Protein AF-A0A8X6LI92-F1 (afdb_monomer)

pLDDT: mean 94.65, std 4.71, range [52.44, 98.69]

Solvent-accessible surface area (backbone atoms only — not comparable to full-atom values): 9893 Å² total; per-residue (Å²): 115,67,85,39,85,95,64,30,89,57,48,86,63,59,73,77,56,89,75,52,82,90,73,25,56,74,39,47,51,59,33,58,96,80,50,42,75,47,59,34,33,29,33,24,89,48,82,92,49,57,39,24,40,31,37,14,40,14,74,20,37,90,42,29,85,77,41,27,29,62,18,35,42,51,7,46,51,40,4,50,51,34,29,43,63,36,45,35,44,67,94,47,37,35,33,30,44,38,42,36,34,29,44,78,85,43,66,67,51,38,49,41,50,51,37,24,52,49,28,50,51,56,49,28,61,74,66,69,28,50,75,80,50,69,48,78,44,71,57,42,47,51,75,52,61,50,99,85,68,48,81,42,74,50,68,47,67,41,31,34,40,23,39,28,40,29,53,22,78,46,54,88,59,51,46,71,89,50,79,86,52,90,96,102

Organism: Trichonephila clavata (NCBI:txid2740835)

Secondary structure (DSSP, 8-state):
-TTSTTTS--HHHHTTS-S-GGG-EEE-SEETTTTEEPSEEEE-SSTT-S-EEEEEEEEE-TTTTT-HHHHHHHHHHHHHHHHHHTT--GGGEEEEEEEE-S-SSSHHHHHHHHHHHHHHHHHHHHHT--EEEEEEE---EEEEE-TTS-EEEEEPP-EEEEEEEEEES-GGG---SS--STT-

InterPro domains:
  IPR010074 Phosphoribosylformylglycinamidine subunit PurL [PTHR43555] (1-183)
  IPR036921 PurM-like, N-terminal domain superfamily [G3DSA:3.30.1330.10] (1-171)
  IPR036921 PurM-like, N-terminal domain superfamily [SSF55326] (1-175)

Foldseek 3Di:
DCVDPVRHAPLVVQVVDDFQPPNFWLAGLQDDPVRGGAQKTWGHPPPPAQKIKIKGKFKFFPCLVPALLVSLLRRVVRQVVSRVQQVHDLVFKAKEKEWEFAACPDVVRVVSVVSSVVSVVVVCVVSVHYHPYYDYDYNQWDWDADPVRHIDIDGRTTMMMMMMMGMRRGSVSGHTPDDPDPPD

Sequence (184 aa):
MLSRPNIRSKEFIVVQYDHEVQGSSILKPLQGKGRVCSEAIVSRPILSSNKGVVKSQGFGSSYGEIDTYHMAACAIDTAIRNYVAAGGNINHLALLDNFCWCDAYNPERLWQLKRAAEACYDFATAFKTPFISGKDSMFNNFKGYDENGEKVMIPAPPSLLISAIGVIENIENAVSLDVKMPGT

Nearest PDB structures (foldseek):
  4lgy-assembly1_A  TM=9.175E-01  e=1.387E-11  Salmonella enterica subsp. enterica serovar Typhimurium str. LT2
  6lyl-assembly1_A  TM=9.170E-01  e=4.378E-11  Salmonella enterica subsp. enterica serovar Typhimurium str. LT2
  6lyk-assembly1_A  TM=9.150E-01  e=5.652E-11  Salmonella enterica subsp. enterica serovar Typhimurium str. LT2
  6jt8-assembly1_A  TM=9.131E-01  e=7.297E-11  Salmonella enterica subsp. enterica serovar Typhimurium
  6lym-assembly1_A  TM=8.993E-01  e=4.107E-11  Salmonella enterica subsp. enterica serovar Typhimurium str. LT2

Structure (mmCIF, N/CA/C/O backbone):
data_AF-A0A8X6LI92-F1
#
_entry.id   AF-A0A8X6LI92-F1
#
loop_
_atom_site.group_PDB
_atom_site.id
_atom_site.type_symbol
_atom_site.label_atom_id
_atom_site.label_alt_id
_atom_site.label_comp_id
_atom_site.label_asym_id
_atom_site.label_entity_id
_atom_site.label_seq_id
_atom_site.pdbx_PDB_ins_code
_atom_site.Cartn_x
_atom_site.Cartn_y
_atom_site.Cartn_z
_atom_site.occupancy
_atom_site.B_iso_or_equiv
_atom_site.auth_seq_id
_atom_site.auth_comp_id
_atom_site.auth_asym_id
_atom_site.auth_atom_id
_atom_site.pdbx_PDB_model_num
ATOM 1 N N . MET A 1 1 ? 14.007 -16.846 2.978 1.00 89.25 1 MET A N 1
ATOM 2 C CA . MET A 1 1 ? 12.976 -15.815 2.703 1.00 89.25 1 MET A CA 1
ATOM 3 C C . MET A 1 1 ? 13.044 -14.659 3.704 1.00 89.25 1 MET A C 1
ATOM 5 O O . MET A 1 1 ? 13.208 -13.535 3.256 1.00 89.25 1 MET A O 1
ATOM 9 N N . LEU A 1 2 ? 13.001 -14.914 5.020 1.00 93.88 2 LEU A N 1
ATOM 10 C CA . LEU A 1 2 ? 12.972 -13.875 6.071 1.00 93.88 2 LEU A CA 1
ATOM 11 C C . LEU A 1 2 ? 14.205 -12.954 6.151 1.00 93.88 2 LEU A C 1
ATOM 13 O O . LEU A 1 2 ? 14.112 -11.871 6.710 1.00 93.88 2 LEU A O 1
ATOM 17 N N . SER A 1 3 ? 15.348 -13.343 5.581 1.00 94.81 3 SER A N 1
ATOM 18 C CA . SER A 1 3 ? 16.544 -12.491 5.508 1.00 94.81 3 SER A CA 1
ATOM 19 C C . SER A 1 3 ? 16.476 -11.415 4.416 1.00 94.81 3 SER A C 1
ATOM 21 O O . SER A 1 3 ? 17.303 -10.504 4.407 1.00 94.81 3 SER A O 1
ATOM 23 N N . ARG A 1 4 ? 15.518 -11.502 3.478 1.00 95.12 4 ARG A N 1
ATOM 24 C CA . ARG A 1 4 ? 15.413 -10.559 2.356 1.00 95.12 4 ARG A CA 1
ATOM 25 C C . ARG A 1 4 ? 15.053 -9.158 2.870 1.00 95.12 4 ARG A C 1
ATOM 27 O O . ARG A 1 4 ? 14.095 -9.052 3.636 1.00 95.12 4 ARG A O 1
ATOM 34 N N . PRO A 1 5 ? 15.722 -8.083 2.410 1.00 92.62 5 PRO A N 1
ATOM 35 C CA . PRO A 1 5 ? 15.431 -6.714 2.848 1.00 92.62 5 PRO A CA 1
ATOM 36 C C . PRO A 1 5 ? 13.964 -6.292 2.698 1.00 92.62 5 PRO A C 1
ATOM 38 O O . PRO A 1 5 ? 13.448 -5.584 3.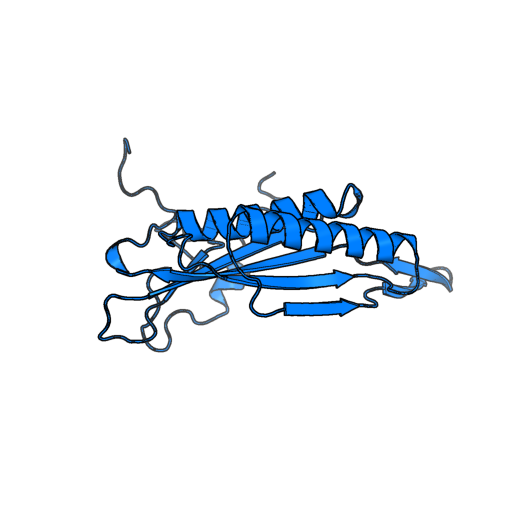554 1.00 92.62 5 PRO A O 1
ATOM 41 N N . ASN A 1 6 ? 13.277 -6.793 1.667 1.00 90.06 6 ASN A N 1
ATOM 42 C CA . ASN A 1 6 ? 11.869 -6.480 1.396 1.00 90.06 6 ASN A CA 1
ATOM 43 C C . ASN A 1 6 ? 10.873 -7.209 2.321 1.00 90.06 6 ASN A C 1
ATOM 45 O O . ASN A 1 6 ? 9.686 -6.907 2.274 1.00 90.06 6 ASN A O 1
ATOM 49 N N . ILE A 1 7 ? 11.329 -8.183 3.121 1.00 91.25 7 ILE A N 1
ATOM 50 C CA . ILE A 1 7 ? 10.478 -9.052 3.960 1.00 91.25 7 ILE A CA 1
ATOM 51 C C . ILE A 1 7 ? 10.870 -8.975 5.438 1.00 91.25 7 ILE A C 1
ATOM 53 O O . ILE A 1 7 ? 10.008 -9.074 6.306 1.00 91.25 7 ILE A O 1
ATOM 57 N N . ARG A 1 8 ? 12.167 -8.837 5.738 1.00 93.56 8 ARG A N 1
ATOM 58 C CA . ARG A 1 8 ? 12.674 -8.779 7.114 1.00 93.56 8 ARG A CA 1
ATOM 59 C C . ARG A 1 8 ? 12.020 -7.643 7.908 1.00 93.56 8 ARG A C 1
ATOM 61 O O . ARG A 1 8 ? 11.514 -6.685 7.326 1.00 93.56 8 ARG A O 1
ATOM 68 N N . SER A 1 9 ? 12.113 -7.713 9.237 1.00 92.62 9 SER A N 1
ATOM 69 C CA . SER A 1 9 ? 11.634 -6.632 10.105 1.00 92.62 9 SER A CA 1
ATOM 70 C C . SER A 1 9 ? 12.225 -5.279 9.691 1.00 92.62 9 SER A C 1
ATOM 72 O O . SER A 1 9 ? 13.437 -5.141 9.494 1.00 92.62 9 SER A O 1
ATOM 74 N N . LYS A 1 10 ? 11.347 -4.280 9.579 1.00 92.56 10 LYS A N 1
ATOM 75 C CA . LYS A 1 10 ? 11.687 -2.877 9.309 1.00 92.56 10 LYS A CA 1
ATOM 76 C C . LYS A 1 10 ? 11.679 -2.042 10.597 1.00 92.56 10 LYS A C 1
ATOM 78 O O . LYS A 1 10 ? 11.718 -0.819 10.528 1.00 92.56 10 LYS A O 1
ATOM 83 N N . GLU A 1 11 ? 11.653 -2.687 11.767 1.00 94.06 11 GLU A N 1
ATOM 84 C CA . GLU A 1 11 ? 11.557 -2.032 13.079 1.00 94.06 11 GLU A CA 1
ATOM 85 C C . GLU A 1 11 ? 12.612 -0.938 13.258 1.00 94.06 11 GLU A C 1
ATOM 87 O O . GLU A 1 11 ? 12.287 0.148 13.728 1.00 94.06 11 GLU A O 1
ATOM 92 N N . PHE A 1 12 ? 13.845 -1.189 12.808 1.00 93.00 12 PHE A N 1
ATOM 93 C CA . PHE A 1 12 ? 14.955 -0.237 12.908 1.00 93.00 12 PHE A CA 1
ATOM 94 C C . PHE A 1 12 ? 14.691 1.110 12.211 1.00 93.00 12 PHE A C 1
ATOM 96 O O . PHE A 1 12 ? 15.345 2.093 12.544 1.00 93.00 12 PHE A O 1
ATOM 103 N N . ILE A 1 13 ? 13.772 1.159 11.240 1.00 94.06 13 ILE A N 1
ATOM 104 C CA . ILE A 1 13 ? 13.307 2.399 10.602 1.00 94.06 13 ILE A CA 1
ATOM 105 C C . ILE A 1 13 ? 12.222 3.026 11.474 1.00 94.06 13 ILE A C 1
ATOM 107 O O . ILE A 1 13 ? 12.270 4.210 11.787 1.00 94.06 13 ILE A O 1
ATOM 111 N N . VAL A 1 14 ? 11.249 2.217 11.890 1.00 94.00 14 VAL A N 1
ATOM 112 C CA . VAL A 1 14 ? 10.054 2.685 12.596 1.00 94.00 14 VAL A CA 1
ATOM 113 C C . VAL A 1 14 ? 10.398 3.334 13.937 1.00 94.00 14 VAL A C 1
ATOM 115 O O . VAL A 1 14 ? 9.827 4.364 14.276 1.00 94.00 14 VAL A O 1
ATOM 118 N N . VAL A 1 15 ? 11.360 2.788 14.683 1.00 94.69 15 VAL A N 1
ATOM 119 C CA . VAL A 1 15 ? 11.745 3.302 16.012 1.00 94.69 15 VAL A CA 1
ATOM 120 C C . VAL A 1 15 ? 12.492 4.637 15.984 1.00 94.69 15 VAL A C 1
ATOM 122 O O . VAL A 1 15 ? 12.741 5.202 17.042 1.00 94.69 15 VAL A O 1
ATOM 125 N N . GLN A 1 16 ? 12.865 5.139 14.804 1.00 96.06 16 GLN A N 1
ATOM 126 C CA . GLN A 1 16 ? 13.549 6.431 14.682 1.00 96.06 16 GLN A CA 1
ATOM 127 C C . GLN A 1 16 ? 12.591 7.624 14.753 1.00 96.06 16 GLN A C 1
ATOM 129 O O . GLN A 1 16 ? 13.046 8.761 14.857 1.00 96.06 16 GLN A O 1
ATOM 134 N N . TYR A 1 17 ? 11.281 7.377 14.692 1.00 93.38 17 TYR A N 1
ATOM 135 C CA . TYR A 1 17 ? 10.253 8.411 14.649 1.00 93.38 17 TYR A CA 1
ATOM 136 C C . TYR A 1 17 ? 9.304 8.301 15.842 1.00 93.38 17 TYR A C 1
ATOM 138 O O . TYR A 1 17 ? 9.078 7.214 16.377 1.00 93.38 17 TYR A O 1
ATOM 146 N N . ASP A 1 18 ? 8.740 9.439 16.239 1.00 93.38 18 ASP A N 1
ATOM 147 C CA . ASP A 1 18 ? 7.684 9.502 17.244 1.00 93.38 18 ASP A CA 1
ATOM 148 C C . ASP A 1 18 ? 6.346 9.014 16.662 1.00 93.38 18 ASP A C 1
ATOM 150 O O . ASP A 1 18 ? 6.008 9.317 15.516 1.00 93.38 18 ASP A O 1
ATOM 154 N N . HIS A 1 19 ? 5.582 8.271 17.468 1.00 92.62 19 HIS A N 1
ATOM 155 C CA . HIS A 1 19 ? 4.260 7.743 17.102 1.00 92.62 19 HIS A CA 1
ATOM 156 C C . HIS A 1 19 ? 3.175 8.095 18.127 1.00 92.62 19 HIS A C 1
ATOM 158 O O . HIS A 1 19 ? 2.099 7.500 18.098 1.00 92.62 19 HIS A O 1
ATOM 164 N N . GLU A 1 20 ? 3.448 8.997 19.067 1.00 92.88 20 GLU A N 1
ATOM 165 C CA . GLU A 1 20 ? 2.624 9.234 20.265 1.00 92.88 20 GLU A CA 1
ATOM 166 C C . GLU A 1 20 ? 2.239 10.699 20.450 1.00 92.88 20 GLU A C 1
ATOM 168 O O . GLU A 1 20 ? 1.313 11.002 21.207 1.00 92.88 20 GLU A O 1
ATOM 173 N N . VAL A 1 21 ? 2.928 11.621 19.777 1.00 93.56 21 VAL A N 1
ATOM 174 C CA . VAL A 1 21 ? 2.661 13.050 19.870 1.00 93.56 21 VAL A CA 1
ATOM 175 C C . VAL A 1 21 ? 1.182 13.326 19.582 1.00 93.56 21 VAL A C 1
ATOM 177 O O . VAL A 1 21 ? 0.570 12.751 18.681 1.00 93.56 21 VAL A O 1
ATOM 180 N N . GLN A 1 22 ? 0.591 14.204 20.397 1.00 92.25 22 GLN A N 1
ATOM 181 C CA . GLN A 1 22 ? -0.848 14.512 20.443 1.00 92.25 22 GLN A CA 1
ATOM 182 C C . GLN A 1 22 ? -1.758 13.411 21.024 1.00 92.25 22 GLN A C 1
ATOM 184 O O . GLN A 1 22 ? -2.962 13.631 21.132 1.00 92.25 22 GLN A O 1
ATOM 189 N N . GLY A 1 23 ? -1.227 12.250 21.429 1.00 94.06 23 GLY A N 1
ATOM 190 C CA . GLY A 1 23 ? -1.993 11.195 22.108 1.00 94.06 23 GLY A CA 1
ATOM 191 C C . GLY A 1 23 ? -3.123 10.596 21.262 1.00 94.06 23 GLY A C 1
ATOM 192 O O . GLY A 1 23 ? -4.122 10.116 21.801 1.00 94.06 23 GLY A O 1
ATOM 193 N N . SER A 1 24 ? -2.997 10.669 19.934 1.00 96.25 24 SER A N 1
ATOM 194 C CA . SER A 1 24 ? -4.055 10.293 18.990 1.00 96.25 24 SER A CA 1
ATOM 195 C C . SER A 1 24 ? -3.914 8.873 18.436 1.00 96.25 24 SER A C 1
ATOM 197 O O . SER A 1 24 ? -4.834 8.380 17.793 1.00 96.25 24 SER A O 1
ATOM 199 N N . SER A 1 25 ? -2.795 8.188 18.658 1.00 96.00 25 SER A N 1
ATOM 200 C CA . SER A 1 25 ? -2.536 6.872 18.064 1.00 96.00 25 SER A CA 1
ATOM 201 C C . SER A 1 25 ? -3.318 5.752 18.752 1.00 96.00 25 SER A C 1
ATOM 203 O O . SER A 1 25 ? -3.141 5.508 19.943 1.00 96.00 25 SER A O 1
ATOM 205 N N . ILE A 1 26 ? -4.133 5.029 17.980 1.00 96.81 26 ILE A N 1
ATOM 206 C CA . ILE A 1 26 ? -4.876 3.837 18.420 1.00 96.81 26 ILE A CA 1
ATOM 207 C C . ILE A 1 26 ? -4.114 2.576 18.007 1.00 96.81 26 ILE A C 1
ATOM 209 O O . ILE A 1 26 ? -3.692 1.798 18.858 1.00 96.81 26 ILE A O 1
ATOM 213 N N . LEU A 1 27 ? -3.853 2.419 16.704 1.00 96.69 27 LEU A N 1
ATOM 214 C CA . LEU A 1 27 ? -2.952 1.399 16.166 1.00 96.69 27 LEU A CA 1
ATOM 215 C C . LEU A 1 27 ? -1.721 2.072 15.571 1.00 96.69 27 LEU A C 1
ATOM 217 O O . LEU A 1 27 ? -1.831 2.889 14.657 1.00 96.69 27 LEU A O 1
ATOM 221 N N . LYS A 1 28 ? -0.551 1.710 16.094 1.00 95.56 28 LYS A N 1
ATOM 222 C CA . LYS A 1 28 ? 0.752 2.262 15.706 1.00 95.56 28 LYS A CA 1
ATOM 223 C C . LYS A 1 28 ? 1.397 1.412 14.607 1.00 95.56 28 LYS A C 1
ATOM 225 O O . LYS A 1 28 ? 0.966 0.278 14.383 1.00 95.56 28 LYS A O 1
ATOM 230 N N . PRO A 1 29 ? 2.455 1.915 13.947 1.00 94.94 29 PRO A N 1
ATOM 231 C CA . PRO A 1 29 ? 3.198 1.125 12.970 1.00 94.94 29 PRO A CA 1
ATOM 232 C C . PRO A 1 29 ? 3.869 -0.127 13.559 1.00 94.94 29 PRO A C 1
ATOM 234 O O . PRO A 1 29 ? 4.019 -1.109 12.844 1.00 94.94 29 PRO A O 1
ATOM 237 N N . LEU A 1 30 ? 4.253 -0.129 14.844 1.00 94.88 30 LEU A N 1
ATOM 238 C CA . LEU A 1 30 ? 4.663 -1.345 15.562 1.00 94.88 30 LEU A CA 1
ATOM 239 C C . LEU A 1 30 ? 3.510 -1.841 16.428 1.00 94.88 30 LEU A C 1
ATOM 241 O O . LEU A 1 30 ? 3.025 -1.106 17.289 1.00 94.88 30 LEU A O 1
ATOM 245 N N . GLN A 1 31 ? 3.097 -3.088 16.216 1.00 94.25 31 GLN A N 1
ATOM 246 C CA . GLN A 1 31 ? 1.946 -3.683 16.892 1.00 94.25 31 GLN A CA 1
ATOM 247 C C . GLN A 1 31 ? 2.319 -4.931 17.691 1.00 94.25 31 GLN A C 1
ATOM 249 O O . GLN A 1 31 ? 3.227 -5.688 17.333 1.00 94.25 31 GLN A O 1
ATOM 254 N N . GLY A 1 32 ? 1.572 -5.145 18.775 1.00 90.50 32 GLY A N 1
ATOM 255 C CA . GLY A 1 32 ? 1.700 -6.309 19.641 1.00 90.50 32 GLY A CA 1
ATOM 256 C C . GLY A 1 32 ? 3.006 -6.388 20.430 1.00 90.50 32 GLY A C 1
ATOM 257 O O . GLY A 1 32 ? 3.941 -5.605 20.258 1.00 90.50 32 GLY A O 1
ATOM 258 N N . LYS A 1 33 ? 3.095 -7.414 21.285 1.00 87.44 33 LYS A N 1
ATOM 259 C CA . LYS A 1 33 ? 4.308 -7.710 22.071 1.00 87.44 33 LYS A CA 1
ATOM 260 C C . LYS A 1 33 ? 5.523 -8.010 21.188 1.00 87.44 33 LYS A C 1
ATOM 262 O O . LYS A 1 33 ? 6.647 -7.713 21.574 1.00 87.44 33 LYS A O 1
ATOM 267 N N . GLY A 1 34 ? 5.285 -8.584 20.007 1.00 87.75 34 GLY A N 1
ATOM 268 C CA . GLY A 1 34 ? 6.320 -8.913 19.028 1.00 87.75 34 GLY A CA 1
ATOM 269 C C . GLY A 1 34 ? 6.833 -7.724 18.213 1.00 87.75 34 GLY A C 1
ATOM 270 O O . GLY A 1 34 ? 7.724 -7.928 17.397 1.00 87.75 34 GLY A O 1
ATOM 271 N N . ARG A 1 35 ? 6.286 -6.511 18.410 1.00 90.25 35 ARG A N 1
ATOM 272 C CA . ARG A 1 35 ? 6.680 -5.281 17.696 1.00 90.25 35 ARG A CA 1
ATOM 273 C C . ARG A 1 35 ? 6.691 -5.478 16.177 1.00 90.25 35 ARG A C 1
ATOM 275 O O . ARG A 1 35 ? 7.649 -5.148 15.483 1.00 90.25 35 ARG A O 1
ATOM 282 N N . VAL A 1 36 ? 5.608 -6.046 15.656 1.00 92.69 36 VAL A N 1
ATOM 283 C CA . VAL A 1 36 ? 5.480 -6.356 14.231 1.00 92.69 36 VAL A CA 1
ATOM 284 C C . VAL A 1 36 ? 5.163 -5.075 13.467 1.00 92.69 36 VAL A C 1
ATOM 286 O O . VAL A 1 36 ? 4.276 -4.321 13.864 1.00 92.69 36 VAL A O 1
ATOM 289 N N . CYS A 1 37 ? 5.893 -4.827 12.377 1.00 93.75 37 CYS A N 1
ATOM 290 C CA . CYS A 1 37 ? 5.622 -3.705 11.482 1.00 93.75 37 CYS A CA 1
ATOM 291 C C . CYS A 1 37 ? 4.296 -3.933 10.744 1.00 93.75 37 CYS A C 1
ATOM 293 O O . CYS A 1 37 ? 4.143 -4.940 10.056 1.00 93.75 37 CYS A O 1
ATOM 295 N N . SER A 1 38 ? 3.370 -2.990 10.877 1.00 93.75 38 SER A N 1
ATOM 296 C CA . SER A 1 38 ? 2.081 -2.979 10.194 1.00 93.75 38 SER A CA 1
ATOM 297 C C . SER A 1 38 ? 2.092 -2.020 9.011 1.00 93.75 38 SER A C 1
ATOM 299 O O . SER A 1 38 ? 2.668 -0.935 9.079 1.00 93.75 38 SER A O 1
ATOM 301 N N . GLU A 1 39 ? 1.384 -2.401 7.951 1.00 94.88 39 GLU A N 1
ATOM 302 C CA . GLU A 1 39 ? 1.106 -1.557 6.784 1.00 94.88 39 GLU A CA 1
ATOM 303 C C . GLU A 1 39 ? -0.242 -0.811 6.927 1.00 94.88 39 GLU A C 1
ATOM 305 O O . GLU A 1 39 ? -0.717 -0.193 5.975 1.00 94.88 39 GLU A O 1
ATOM 310 N N . ALA A 1 40 ? -0.867 -0.874 8.113 1.00 97.44 40 ALA A N 1
ATOM 311 C CA . ALA A 1 40 ? -2.066 -0.127 8.491 1.00 97.44 40 ALA A CA 1
ATOM 312 C C . ALA A 1 40 ? -1.967 0.455 9.912 1.00 97.44 40 ALA A C 1
ATOM 314 O O . ALA A 1 40 ? -1.475 -0.197 10.841 1.00 97.44 40 ALA A O 1
ATOM 315 N N . ILE A 1 41 ? -2.476 1.674 10.083 1.00 97.56 41 ILE A N 1
ATOM 316 C CA . ILE A 1 41 ? -2.538 2.403 11.352 1.00 97.56 41 ILE A CA 1
ATOM 317 C C . ILE A 1 41 ? -3.923 3.002 11.572 1.00 97.56 41 ILE A C 1
ATOM 319 O O . ILE A 1 41 ? -4.673 3.237 10.624 1.00 97.56 41 ILE A O 1
ATOM 323 N N . VAL A 1 42 ? -4.230 3.305 12.832 1.00 98.19 42 VAL A N 1
ATOM 324 C CA . VAL A 1 42 ? -5.478 3.961 13.232 1.00 98.19 42 VAL A CA 1
ATOM 325 C C . VAL A 1 42 ? -5.143 5.108 14.166 1.00 98.19 42 VAL A C 1
ATOM 327 O O . VAL A 1 42 ? -4.446 4.912 15.162 1.00 98.19 42 VAL A O 1
ATOM 330 N N . SER A 1 43 ? -5.648 6.300 13.863 1.00 97.62 43 SER A N 1
ATOM 331 C CA . SER A 1 43 ? -5.545 7.465 14.742 1.00 97.62 43 SER A CA 1
ATOM 332 C C . SER A 1 43 ? -6.919 8.036 15.087 1.00 97.62 43 SER A C 1
ATOM 334 O O . SER A 1 43 ? -7.887 7.853 14.355 1.00 97.62 43 SER A O 1
ATOM 336 N N . ARG A 1 44 ? -7.004 8.751 16.206 1.00 97.69 44 ARG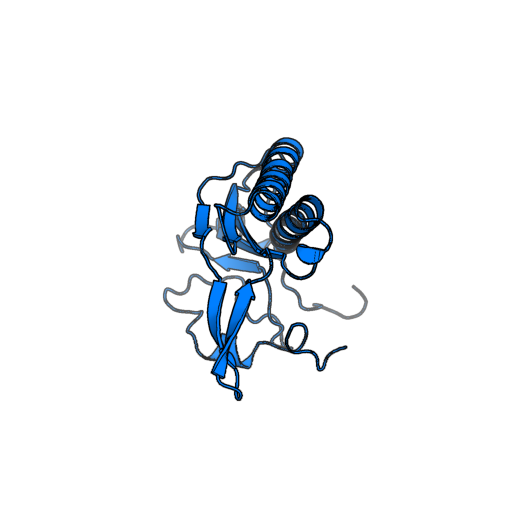 A N 1
ATOM 337 C CA . ARG A 1 44 ? -8.160 9.502 16.698 1.00 97.69 44 ARG A CA 1
ATOM 338 C C . ARG A 1 44 ? -7.797 10.992 16.727 1.00 97.69 44 ARG A C 1
ATOM 340 O O . ARG A 1 44 ? -7.322 11.477 17.754 1.00 97.69 44 ARG A O 1
ATOM 347 N N . PRO A 1 45 ? -7.988 11.730 15.618 1.00 95.25 45 PRO A N 1
ATOM 348 C CA . PRO A 1 45 ? -7.625 13.148 15.548 1.00 95.25 45 PRO A CA 1
ATOM 349 C C . PRO A 1 45 ? -8.435 14.025 16.512 1.00 95.25 45 PRO A C 1
ATOM 351 O O . PRO A 1 45 ? -7.933 15.023 17.016 1.00 95.25 45 PRO A O 1
ATOM 354 N N . ILE A 1 46 ? -9.689 13.645 16.778 1.00 97.12 46 ILE A N 1
ATOM 355 C CA . ILE A 1 46 ? -10.577 14.331 17.721 1.00 97.12 46 ILE A CA 1
ATOM 356 C C . ILE A 1 46 ? -10.675 13.471 18.978 1.00 97.12 46 ILE A C 1
ATOM 358 O O . ILE A 1 46 ? -11.402 12.481 18.995 1.00 97.12 46 ILE A O 1
ATOM 362 N N . LEU A 1 47 ? -9.946 13.842 20.033 1.00 96.06 47 LEU A N 1
ATOM 363 C CA . LEU A 1 47 ? -9.795 13.011 21.238 1.00 96.06 47 LEU A CA 1
ATOM 364 C C . LEU A 1 47 ? -11.112 12.725 21.977 1.00 96.06 47 LEU A C 1
ATOM 366 O O . LEU A 1 47 ? -11.217 11.702 22.648 1.00 96.06 47 LEU A O 1
ATOM 370 N N . SER A 1 48 ? -12.112 13.599 21.839 1.00 97.06 48 SER A N 1
ATOM 371 C CA . SER A 1 48 ? -13.455 13.431 22.409 1.00 97.06 48 SER A CA 1
ATOM 372 C C . SER A 1 48 ? -14.399 12.575 21.555 1.00 97.06 48 SER A C 1
ATOM 374 O O . SER A 1 48 ? -15.523 12.312 21.975 1.00 97.06 48 SER A O 1
ATOM 376 N N . SER A 1 49 ? -13.982 12.159 20.356 1.00 97.38 49 SER A N 1
ATOM 377 C CA . SER A 1 49 ? -14.787 11.335 19.456 1.00 97.38 49 SER A CA 1
ATOM 378 C C . SER A 1 49 ? -14.412 9.861 19.574 1.00 97.38 49 SER A C 1
ATOM 380 O O . SER A 1 49 ? -13.241 9.518 19.710 1.00 97.38 49 SER A O 1
ATOM 382 N N . ASN A 1 50 ? -15.399 8.980 19.418 1.00 96.62 50 ASN A N 1
ATOM 383 C CA . ASN A 1 50 ? -15.139 7.552 19.221 1.00 96.62 50 ASN A CA 1
ATOM 384 C C . ASN A 1 50 ? -14.740 7.233 17.773 1.00 96.62 50 ASN A C 1
ATOM 386 O O . ASN A 1 50 ? -14.308 6.117 17.498 1.00 96.62 50 ASN A O 1
ATOM 390 N N . LYS A 1 51 ? -14.854 8.195 16.848 1.00 97.81 51 LYS A N 1
ATOM 391 C CA . LYS A 1 51 ? -14.424 8.013 15.463 1.00 97.81 51 LYS A CA 1
ATOM 392 C C . LYS A 1 51 ? -12.910 8.132 15.339 1.00 97.81 51 LYS A C 1
ATOM 394 O O . LYS A 1 51 ? -12.270 8.942 16.011 1.00 97.81 51 LYS A O 1
ATOM 399 N N . GLY A 1 52 ? -12.353 7.368 14.414 1.00 97.88 52 GLY A N 1
ATOM 400 C CA . GLY A 1 52 ? -10.947 7.428 14.044 1.00 97.88 52 GLY A CA 1
ATOM 401 C C . GLY A 1 52 ? -10.752 7.465 12.538 1.00 97.88 52 GLY A C 1
ATOM 402 O O . GLY A 1 52 ? -11.701 7.432 11.757 1.00 97.88 52 GLY A O 1
ATOM 403 N N . VAL A 1 53 ? -9.492 7.505 12.133 1.00 98.19 53 VAL A N 1
ATOM 404 C CA . VAL A 1 53 ? -9.057 7.430 10.744 1.00 98.19 53 VAL A CA 1
ATOM 405 C C . VAL A 1 53 ? -8.145 6.226 10.608 1.00 98.19 53 VAL A C 1
ATOM 407 O O . VAL A 1 53 ? -7.115 6.143 11.279 1.00 98.19 53 VAL A O 1
ATOM 410 N N . VAL A 1 54 ? -8.521 5.308 9.726 1.00 98.56 54 VAL A N 1
ATOM 411 C CA . VAL A 1 54 ? -7.679 4.189 9.312 1.00 98.56 54 VAL A CA 1
ATOM 412 C C . VAL A 1 54 ? -6.890 4.637 8.091 1.00 98.56 54 VAL A C 1
ATOM 414 O O . VAL A 1 54 ? -7.457 5.222 7.165 1.00 98.56 54 VAL A O 1
ATOM 417 N N . LYS A 1 55 ? -5.586 4.371 8.093 1.00 98.25 55 LYS A N 1
ATOM 418 C CA . LYS A 1 55 ? -4.704 4.568 6.940 1.00 98.25 55 LYS A CA 1
ATOM 419 C C . LYS A 1 55 ? -3.933 3.291 6.682 1.00 98.25 55 LYS A C 1
ATOM 421 O O . LYS A 1 55 ? -3.418 2.701 7.627 1.00 98.25 55 LYS A O 1
ATOM 426 N N . SER A 1 56 ? -3.802 2.905 5.426 1.00 98.56 56 SER A N 1
ATOM 427 C CA . SER A 1 56 ? -2.978 1.773 5.014 1.00 98.56 56 SER A CA 1
ATOM 428 C C . SER A 1 56 ? -2.325 2.030 3.665 1.00 98.56 56 SER A C 1
ATOM 430 O O . SER A 1 56 ? -2.605 3.034 3.007 1.00 98.56 56 SER A O 1
ATOM 432 N N . GLN A 1 57 ? -1.446 1.122 3.254 1.00 98.12 57 GLN A N 1
ATOM 433 C CA . GLN A 1 57 ? -0.761 1.228 1.975 1.00 98.12 57 GLN A CA 1
ATOM 434 C C . GLN A 1 57 ? -0.507 -0.128 1.316 1.00 98.12 57 GLN A C 1
ATOM 436 O O . GLN A 1 57 ? -0.519 -1.179 1.964 1.00 98.12 57 GLN A O 1
ATOM 441 N N . GLY A 1 58 ? -0.258 -0.077 0.012 1.00 97.50 58 GLY A N 1
ATOM 442 C CA . GLY A 1 58 ? 0.202 -1.187 -0.808 1.00 97.50 58 GLY A CA 1
ATOM 443 C C . GLY A 1 58 ? 1.176 -0.678 -1.864 1.00 97.50 58 GLY A C 1
ATOM 444 O O . GLY A 1 58 ? 0.906 0.315 -2.535 1.00 97.50 58 GLY A O 1
ATOM 445 N N . PHE A 1 59 ? 2.323 -1.343 -2.002 1.00 96.38 59 PHE A N 1
ATOM 446 C CA . PHE A 1 59 ? 3.367 -0.954 -2.949 1.00 96.38 59 PHE A CA 1
ATOM 447 C C . PHE A 1 59 ? 3.593 -2.051 -3.988 1.00 96.38 59 PHE A C 1
ATOM 449 O O . PHE A 1 59 ? 3.953 -3.178 -3.645 1.00 96.38 59 PHE A O 1
ATOM 456 N N . GLY A 1 60 ? 3.403 -1.709 -5.260 1.00 94.88 60 GLY A N 1
ATOM 457 C CA . GLY A 1 60 ? 3.709 -2.563 -6.400 1.00 94.88 60 GLY A CA 1
ATOM 458 C C . GLY A 1 60 ? 4.967 -2.075 -7.108 1.00 94.88 60 GLY A C 1
ATOM 459 O O . GLY A 1 60 ? 5.049 -0.908 -7.476 1.00 94.88 60 GLY A O 1
ATOM 460 N N . SER A 1 61 ? 5.946 -2.961 -7.309 1.00 90.88 61 SER A N 1
ATOM 461 C CA . SER A 1 61 ? 7.126 -2.664 -8.135 1.00 90.88 61 SER A CA 1
ATOM 462 C C . SER A 1 61 ? 7.652 -3.901 -8.857 1.00 90.88 61 SER A C 1
ATOM 464 O O . SER A 1 61 ? 7.719 -3.912 -10.078 1.00 90.88 61 SER A O 1
ATOM 466 N N . SER A 1 62 ? 7.932 -4.997 -8.142 1.00 86.81 62 SER A N 1
ATOM 467 C CA . SER A 1 62 ? 8.536 -6.195 -8.754 1.00 86.81 62 SER A CA 1
ATOM 468 C C . SER A 1 62 ? 7.683 -6.849 -9.850 1.00 86.81 62 SER A C 1
ATOM 470 O O . SER A 1 62 ? 8.225 -7.529 -10.709 1.00 86.81 62 SER A O 1
ATOM 472 N N . TYR A 1 63 ? 6.359 -6.659 -9.836 1.00 88.31 63 TYR A N 1
ATOM 473 C CA . TYR A 1 63 ? 5.471 -7.151 -10.900 1.00 88.31 63 TYR A CA 1
ATOM 474 C C . TYR A 1 63 ? 5.416 -6.219 -12.113 1.00 88.31 63 TYR A C 1
ATOM 476 O O . TYR A 1 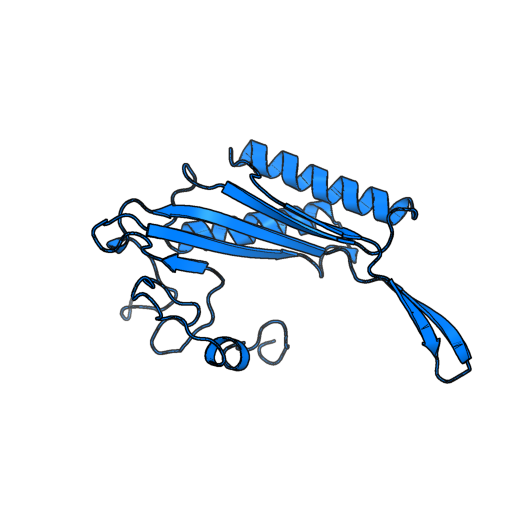63 ? 4.971 -6.641 -13.174 1.00 88.31 63 TYR A O 1
ATOM 484 N N . GLY A 1 64 ? 5.886 -4.976 -11.984 1.00 89.44 64 GLY A N 1
ATOM 485 C CA . GLY A 1 64 ? 5.820 -3.970 -13.040 1.00 89.44 64 GLY A CA 1
ATOM 486 C C . GLY A 1 64 ? 6.705 -4.271 -14.247 1.00 89.44 64 GLY A C 1
ATOM 487 O O . GLY A 1 64 ? 6.434 -3.776 -15.335 1.00 89.44 64 GLY A O 1
ATOM 488 N N . GLU A 1 65 ? 7.726 -5.114 -14.083 1.00 88.25 65 GLU A N 1
ATOM 489 C CA . GLU A 1 65 ? 8.526 -5.627 -15.202 1.00 88.25 65 GLU A CA 1
ATOM 490 C C . GLU A 1 65 ? 7.803 -6.725 -15.999 1.00 88.25 65 GLU A C 1
ATOM 492 O O . GLU A 1 65 ? 8.198 -7.016 -17.124 1.00 88.25 65 GLU A O 1
ATOM 497 N N . ILE A 1 66 ? 6.748 -7.323 -15.431 1.00 93.00 66 ILE A N 1
ATOM 498 C CA . ILE A 1 66 ? 5.960 -8.396 -16.050 1.00 93.00 66 ILE A CA 1
ATOM 499 C C . ILE A 1 66 ? 4.673 -7.819 -16.647 1.00 93.00 66 ILE A C 1
ATOM 501 O O . ILE A 1 66 ? 4.439 -7.934 -17.846 1.00 93.00 66 ILE A O 1
ATOM 505 N N . ASP A 1 67 ? 3.836 -7.195 -15.813 1.00 95.94 67 ASP A N 1
ATOM 506 C CA . ASP A 1 67 ? 2.585 -6.555 -16.224 1.00 95.94 67 ASP A CA 1
ATOM 507 C C . ASP A 1 67 ? 2.206 -5.452 -15.221 1.00 95.94 67 ASP A C 1
ATOM 509 O O . ASP A 1 67 ? 1.976 -5.697 -14.031 1.00 95.94 67 ASP A O 1
ATOM 513 N N . THR A 1 68 ? 2.126 -4.212 -15.703 1.00 97.50 68 THR A N 1
ATOM 514 C CA . THR A 1 68 ? 1.854 -3.046 -14.856 1.00 97.50 68 THR A CA 1
ATOM 515 C C . THR A 1 68 ? 0.386 -2.869 -14.476 1.00 97.50 68 THR A C 1
ATOM 517 O O . THR A 1 68 ? 0.117 -2.232 -13.458 1.00 97.50 68 THR A O 1
ATOM 520 N N . TYR A 1 69 ? -0.554 -3.462 -15.217 1.00 98.38 69 TYR A N 1
ATOM 521 C CA . TYR A 1 69 ? -1.962 -3.519 -14.822 1.00 98.38 69 TYR A CA 1
ATOM 522 C C . TYR A 1 69 ? -2.112 -4.418 -13.590 1.00 98.38 69 TYR A C 1
ATOM 524 O O . TYR A 1 69 ? -2.650 -4.000 -12.567 1.00 98.38 69 TYR A O 1
ATOM 532 N N . HIS A 1 70 ? -1.563 -5.634 -13.637 1.00 98.06 70 HIS A N 1
ATOM 533 C CA . HIS A 1 70 ? -1.613 -6.569 -12.514 1.00 98.06 70 HIS A CA 1
ATOM 534 C C . HIS A 1 70 ? -0.761 -6.102 -11.329 1.00 98.06 70 HIS A C 1
ATOM 536 O O . HIS A 1 70 ? -1.162 -6.286 -10.182 1.00 98.06 70 HIS A O 1
ATOM 542 N N . MET A 1 71 ? 0.368 -5.430 -11.577 1.00 98.19 71 MET A N 1
ATOM 543 C CA . MET A 1 71 ? 1.127 -4.753 -10.522 1.00 98.19 71 MET A CA 1
ATOM 544 C C . MET A 1 71 ? 0.266 -3.720 -9.780 1.00 98.19 71 MET A C 1
ATOM 546 O O . MET A 1 71 ? 0.238 -3.725 -8.547 1.00 98.19 71 MET A O 1
ATOM 550 N N . ALA A 1 72 ? -0.425 -2.844 -10.514 1.00 98.44 72 ALA A N 1
ATOM 551 C CA . ALA A 1 72 ? -1.288 -1.824 -9.931 1.00 98.44 72 ALA A CA 1
ATOM 552 C C . ALA A 1 72 ? -2.477 -2.452 -9.191 1.00 98.44 72 ALA A C 1
ATOM 554 O O . ALA A 1 72 ? -2.731 -2.097 -8.042 1.00 98.44 72 ALA A O 1
ATOM 555 N N . ALA A 1 73 ? -3.122 -3.460 -9.783 1.00 98.25 73 ALA A N 1
ATOM 556 C CA . ALA A 1 73 ? -4.180 -4.236 -9.140 1.00 98.25 73 ALA A CA 1
ATOM 557 C C . ALA A 1 73 ? -3.730 -4.823 -7.790 1.00 98.25 73 ALA A C 1
ATOM 559 O O . ALA A 1 73 ? -4.424 -4.662 -6.789 1.00 98.25 73 ALA A O 1
ATOM 560 N N . CYS A 1 74 ? -2.543 -5.441 -7.727 1.00 97.94 74 CYS A N 1
ATOM 561 C CA . CYS A 1 74 ? -1.989 -5.970 -6.479 1.00 97.94 74 CYS A CA 1
ATOM 562 C C . CYS A 1 74 ? -1.701 -4.874 -5.442 1.00 97.94 74 CYS A C 1
ATOM 564 O O . CYS A 1 74 ? -1.920 -5.100 -4.250 1.00 97.94 74 CYS A O 1
ATOM 566 N N . ALA A 1 75 ? -1.216 -3.701 -5.863 1.00 98.25 75 ALA A N 1
ATOM 567 C CA . ALA A 1 75 ? -0.968 -2.577 -4.961 1.00 98.25 75 ALA A CA 1
ATOM 568 C C . ALA A 1 75 ? -2.276 -2.039 -4.355 1.00 98.25 75 ALA A C 1
ATOM 570 O O . ALA A 1 75 ? -2.353 -1.857 -3.138 1.00 98.25 75 ALA A O 1
ATOM 571 N N . ILE A 1 76 ? -3.313 -1.862 -5.182 1.00 98.50 76 ILE A N 1
ATOM 572 C CA . ILE A 1 76 ? -4.647 -1.416 -4.755 1.00 98.50 76 ILE A CA 1
ATOM 573 C C . ILE A 1 76 ? -5.252 -2.426 -3.783 1.00 98.50 76 ILE A C 1
ATOM 575 O O . ILE A 1 76 ? -5.619 -2.076 -2.665 1.00 98.50 76 ILE A O 1
ATOM 579 N N . ASP A 1 77 ? -5.297 -3.693 -4.180 1.00 97.88 77 ASP A N 1
ATOM 580 C CA . ASP A 1 77 ? -5.852 -4.769 -3.368 1.00 97.88 77 ASP A CA 1
ATOM 581 C C . ASP A 1 77 ? -5.101 -4.930 -2.032 1.00 97.88 77 ASP A C 1
ATOM 583 O O . ASP A 1 77 ? -5.730 -5.081 -0.988 1.00 97.88 77 ASP A O 1
ATOM 587 N N . THR A 1 78 ? -3.771 -4.794 -2.010 1.00 98.19 78 THR A N 1
ATOM 588 C CA . THR A 1 78 ? -2.996 -4.804 -0.756 1.00 98.19 78 THR A CA 1
ATOM 589 C C . THR A 1 78 ? -3.371 -3.632 0.155 1.00 98.19 78 THR A C 1
ATOM 591 O O . THR A 1 78 ? -3.599 -3.838 1.347 1.00 98.19 78 THR A O 1
ATOM 594 N N . ALA A 1 79 ? -3.485 -2.413 -0.387 1.00 98.62 79 ALA A N 1
ATOM 595 C CA . ALA A 1 79 ? -3.888 -1.244 0.393 1.00 98.62 79 ALA A CA 1
ATOM 596 C C . ALA A 1 79 ? -5.291 -1.431 0.998 1.00 98.62 79 ALA A C 1
ATOM 598 O O . ALA A 1 79 ? -5.476 -1.226 2.202 1.00 98.62 79 ALA A O 1
ATOM 599 N N . ILE A 1 80 ? -6.254 -1.900 0.197 1.00 98.44 80 ILE A N 1
ATOM 600 C CA . ILE A 1 80 ? -7.636 -2.151 0.630 1.00 98.44 80 ILE A CA 1
ATOM 601 C C . ILE A 1 80 ? -7.698 -3.277 1.665 1.00 98.44 80 ILE A C 1
ATOM 603 O O . ILE A 1 80 ? -8.335 -3.114 2.705 1.00 98.44 80 ILE A O 1
ATOM 607 N N . ARG A 1 81 ? -7.018 -4.407 1.438 1.00 97.88 81 ARG A N 1
ATOM 608 C CA . ARG A 1 81 ? -7.006 -5.529 2.389 1.00 97.88 81 ARG A CA 1
ATOM 609 C C . ARG A 1 81 ? -6.401 -5.125 3.728 1.00 97.88 81 ARG A C 1
ATOM 611 O O . ARG A 1 81 ? -6.977 -5.454 4.758 1.00 97.88 81 ARG A O 1
ATOM 618 N N . ASN A 1 82 ? -5.313 -4.353 3.725 1.00 98.25 82 ASN A N 1
ATOM 619 C CA . ASN A 1 82 ? -4.723 -3.809 4.949 1.00 98.25 82 ASN A CA 1
ATOM 620 C C . ASN A 1 82 ? -5.685 -2.849 5.676 1.00 98.25 82 ASN A C 1
ATOM 622 O O . ASN A 1 82 ? -5.794 -2.900 6.899 1.00 98.25 82 ASN A O 1
ATOM 626 N N . TYR A 1 83 ? -6.412 -2.005 4.933 1.00 98.44 83 TYR A N 1
ATOM 627 C CA . TYR A 1 83 ? -7.415 -1.086 5.484 1.00 98.44 83 TYR A CA 1
ATOM 628 C C . TYR A 1 83 ? -8.559 -1.844 6.174 1.00 98.44 83 TYR A C 1
ATOM 630 O O . TYR A 1 83 ? -8.886 -1.574 7.330 1.00 98.44 83 TYR A O 1
ATOM 638 N N . VAL A 1 84 ? -9.141 -2.824 5.478 1.00 97.81 84 VAL A N 1
ATOM 639 C CA . VAL A 1 84 ? -10.251 -3.641 5.990 1.00 97.81 84 VAL A CA 1
ATOM 640 C C . VAL A 1 84 ? -9.796 -4.498 7.171 1.00 97.81 84 VAL A C 1
ATOM 642 O O . VAL A 1 84 ? -10.488 -4.552 8.184 1.00 97.81 84 VAL A O 1
ATOM 645 N N . ALA A 1 85 ? -8.612 -5.113 7.087 1.00 97.19 85 ALA A N 1
ATOM 646 C CA . ALA A 1 85 ? -8.056 -5.934 8.161 1.00 97.19 85 ALA A CA 1
ATOM 647 C C . ALA A 1 85 ? -7.815 -5.146 9.457 1.00 97.19 85 ALA A C 1
ATOM 649 O O . ALA A 1 85 ? -7.892 -5.732 10.528 1.00 97.19 85 ALA A O 1
ATOM 650 N N . ALA A 1 86 ? -7.573 -3.833 9.377 1.00 97.56 86 ALA A N 1
ATOM 651 C CA . ALA A 1 86 ? -7.447 -2.958 10.544 1.00 97.56 86 ALA A CA 1
ATOM 652 C C . ALA A 1 86 ? -8.801 -2.501 11.134 1.00 97.56 86 ALA A C 1
ATOM 654 O O . ALA A 1 86 ? -8.816 -1.763 12.120 1.00 97.56 86 ALA A O 1
ATOM 655 N N . GLY A 1 87 ? -9.931 -2.924 10.553 1.00 96.94 87 GLY A N 1
ATOM 656 C CA . GLY A 1 87 ? -11.288 -2.545 10.971 1.00 96.94 87 GLY A CA 1
ATOM 657 C C . GLY A 1 87 ? -11.915 -1.411 10.149 1.00 96.94 87 GLY A C 1
ATOM 658 O O . GLY A 1 87 ? -12.949 -0.866 10.536 1.00 96.94 87 GLY A O 1
ATOM 659 N N . GLY A 1 88 ? -11.302 -1.024 9.026 1.00 97.12 88 GLY A N 1
ATOM 660 C CA . GLY A 1 88 ? -11.832 0.001 8.130 1.00 97.12 88 GLY A CA 1
ATOM 661 C C . GLY A 1 88 ? -13.108 -0.437 7.397 1.00 97.12 88 GLY A C 1
ATOM 662 O O . GLY A 1 88 ? -13.226 -1.575 6.942 1.00 97.12 88 GLY A O 1
ATOM 663 N N . ASN A 1 89 ? -14.064 0.485 7.235 1.00 95.50 89 ASN A N 1
ATOM 664 C CA . ASN A 1 89 ? -15.291 0.250 6.471 1.00 95.50 89 ASN A CA 1
ATOM 665 C C . ASN A 1 89 ? -15.087 0.656 5.008 1.00 95.50 89 ASN A C 1
ATOM 667 O O . ASN A 1 89 ? -14.893 1.834 4.712 1.00 95.50 89 ASN A O 1
ATOM 671 N N . ILE A 1 90 ? -15.178 -0.305 4.087 1.00 94.56 90 ILE A N 1
ATOM 672 C CA . ILE A 1 90 ? -14.950 -0.071 2.654 1.00 94.56 90 ILE A CA 1
ATOM 673 C C . ILE A 1 90 ? -15.861 1.016 2.058 1.00 94.56 90 ILE A C 1
ATOM 675 O O . ILE A 1 90 ? -15.456 1.712 1.136 1.00 94.56 90 ILE A O 1
ATOM 679 N N . ASN A 1 91 ? -17.053 1.238 2.625 1.00 94.56 91 ASN A N 1
ATOM 680 C CA . ASN A 1 91 ? -17.976 2.280 2.162 1.00 94.56 91 ASN A CA 1
ATOM 681 C C . ASN A 1 91 ? -17.503 3.712 2.485 1.00 94.56 91 ASN A C 1
ATOM 683 O O . ASN A 1 91 ? -18.073 4.671 1.976 1.00 94.56 91 ASN A O 1
ATOM 687 N N . HIS A 1 92 ? -16.489 3.866 3.342 1.00 93.81 92 HIS A N 1
ATOM 688 C CA . HIS A 1 92 ? -15.891 5.151 3.728 1.00 93.81 92 HIS A CA 1
ATOM 689 C C . HIS A 1 92 ? -14.457 5.304 3.201 1.00 93.81 92 HIS A C 1
ATOM 691 O O . HIS A 1 92 ? -13.740 6.220 3.612 1.00 93.81 92 HIS A O 1
ATOM 697 N N . LEU A 1 93 ? -14.021 4.384 2.341 1.00 97.19 93 LEU A N 1
ATOM 698 C CA . LEU A 1 93 ? -12.670 4.337 1.812 1.00 97.19 93 LEU A CA 1
ATOM 699 C C . LEU A 1 93 ? -12.499 5.327 0.656 1.00 97.19 93 LEU A C 1
ATOM 701 O O . LEU A 1 93 ? -13.310 5.366 -0.271 1.00 97.19 93 LEU A O 1
ATOM 705 N N . ALA A 1 94 ? -11.375 6.031 0.666 1.00 98.38 94 ALA A N 1
ATOM 706 C CA . ALA A 1 94 ? -10.810 6.723 -0.480 1.00 98.38 94 ALA A CA 1
ATOM 707 C C . ALA A 1 94 ? -9.362 6.268 -0.712 1.00 98.38 94 ALA A C 1
ATOM 709 O O . ALA A 1 94 ? -8.655 5.880 0.225 1.00 98.38 94 ALA A O 1
ATOM 710 N N . LEU A 1 95 ? -8.923 6.337 -1.965 1.00 98.62 95 LEU A N 1
ATOM 711 C CA . LEU A 1 95 ? -7.585 5.957 -2.398 1.00 98.62 95 LEU A CA 1
ATOM 712 C C . LEU A 1 95 ? -6.755 7.175 -2.809 1.00 98.62 95 LEU A C 1
ATOM 714 O O . LEU A 1 95 ? -7.279 8.232 -3.172 1.00 98.62 95 LEU A O 1
ATOM 718 N N . LEU A 1 96 ? -5.439 7.004 -2.743 1.00 98.56 96 LEU A N 1
ATOM 719 C CA . LEU A 1 96 ? -4.455 7.916 -3.301 1.00 98.56 96 LEU A CA 1
ATOM 720 C C . LEU A 1 96 ? -3.429 7.129 -4.111 1.00 98.56 96 LEU A C 1
ATOM 722 O O . LEU A 1 96 ? -3.039 6.033 -3.700 1.00 98.56 96 LEU A O 1
ATOM 726 N N . ASP A 1 97 ? -2.971 7.704 -5.218 1.00 98.06 97 ASP A N 1
ATOM 727 C CA . ASP A 1 97 ? -1.983 7.102 -6.111 1.00 98.06 97 ASP A CA 1
ATOM 728 C C . ASP A 1 97 ? -0.659 7.877 -6.145 1.00 98.06 97 ASP A C 1
ATOM 730 O O . ASP A 1 97 ? -0.603 9.104 -6.171 1.00 98.06 97 ASP A O 1
ATOM 734 N N . ASN A 1 98 ? 0.447 7.142 -6.147 1.00 97.94 98 ASN A N 1
ATOM 735 C CA . ASN A 1 98 ? 1.783 7.700 -6.290 1.00 97.94 98 ASN A CA 1
ATOM 736 C C . ASN A 1 98 ? 2.551 6.908 -7.351 1.00 97.94 98 ASN A C 1
ATOM 738 O O . ASN A 1 98 ? 3.148 5.868 -7.053 1.00 97.94 98 ASN A O 1
ATOM 742 N N . PHE A 1 99 ? 2.513 7.399 -8.591 1.00 97.06 99 PHE A N 1
ATOM 743 C CA . PHE A 1 99 ? 3.187 6.796 -9.738 1.00 97.06 99 PHE A CA 1
ATOM 744 C C . PHE A 1 99 ? 4.672 7.168 -9.766 1.00 97.06 99 PHE A C 1
ATOM 746 O O . PHE A 1 99 ? 5.030 8.342 -9.696 1.00 97.06 99 PHE A O 1
ATOM 753 N N . CYS A 1 100 ? 5.544 6.179 -9.947 1.00 95.31 100 CYS A N 1
ATOM 754 C CA . CYS A 1 100 ? 6.984 6.366 -10.106 1.00 95.31 100 CYS A CA 1
ATOM 755 C C . CYS A 1 100 ? 7.442 5.700 -11.405 1.00 95.31 100 CYS A C 1
ATOM 757 O O . CYS A 1 100 ? 7.509 4.472 -11.491 1.00 95.31 100 CYS A O 1
ATOM 759 N N . TRP A 1 101 ? 7.763 6.512 -12.416 1.00 94.56 101 TRP A N 1
ATOM 760 C CA . TRP A 1 101 ? 8.035 6.044 -13.775 1.00 94.56 101 TRP A CA 1
ATOM 761 C C . TRP A 1 101 ? 9.318 6.616 -14.370 1.00 94.56 101 TRP A C 1
ATOM 763 O O . TRP A 1 101 ? 9.774 7.710 -14.032 1.00 94.56 101 TRP A O 1
ATOM 773 N N . CYS A 1 102 ? 9.919 5.853 -15.279 1.00 84.81 102 CYS A N 1
ATOM 774 C CA . CYS A 1 102 ? 11.266 6.126 -15.756 1.00 84.81 102 CYS A CA 1
ATOM 775 C C . CYS A 1 102 ? 11.318 7.120 -16.927 1.00 84.81 102 CYS A C 1
ATOM 777 O O . CYS A 1 102 ? 12.161 8.001 -16.906 1.00 84.81 102 CYS A O 1
ATOM 779 N N . ASP A 1 103 ? 10.445 7.039 -17.934 1.00 84.38 103 ASP A N 1
ATOM 780 C CA . ASP A 1 103 ? 10.463 7.949 -19.092 1.00 84.38 103 ASP A CA 1
ATOM 781 C C . ASP A 1 103 ? 9.066 8.086 -19.715 1.00 84.38 103 ASP A C 1
ATOM 783 O O . ASP A 1 103 ? 8.430 7.080 -20.021 1.00 84.38 103 ASP A O 1
ATOM 787 N N . ALA A 1 104 ? 8.600 9.322 -19.908 1.00 81.38 104 ALA A N 1
ATOM 788 C CA . ALA A 1 104 ? 7.322 9.618 -20.560 1.00 81.38 104 ALA A CA 1
ATOM 789 C C . ALA A 1 104 ? 7.414 9.600 -22.096 1.00 81.38 104 ALA A C 1
ATOM 791 O O . ALA A 1 104 ? 6.396 9.459 -22.769 1.00 81.38 104 ALA A O 1
ATOM 792 N N . TYR A 1 105 ? 8.617 9.761 -22.655 1.00 88.31 105 TYR A N 1
ATOM 793 C CA . TYR A 1 105 ? 8.833 9.821 -24.102 1.00 88.31 105 TYR A CA 1
ATOM 794 C C . TYR A 1 105 ? 9.035 8.445 -24.729 1.00 88.31 105 TYR A C 1
ATOM 796 O O . TYR A 1 105 ? 8.889 8.292 -25.940 1.00 88.31 105 TYR A O 1
ATOM 804 N N . ASN A 1 106 ? 9.362 7.440 -23.919 1.00 89.88 106 ASN A N 1
ATOM 805 C CA . ASN A 1 106 ? 9.460 6.066 -24.375 1.00 89.88 106 ASN A CA 1
ATOM 806 C C . ASN A 1 106 ? 8.040 5.470 -24.530 1.00 89.88 106 ASN A C 1
ATOM 808 O O . ASN A 1 106 ? 7.330 5.345 -23.527 1.00 89.88 106 ASN A O 1
ATOM 812 N N . PRO A 1 107 ? 7.617 5.057 -25.744 1.00 93.81 107 PRO A N 1
ATOM 813 C CA . PRO A 1 107 ? 6.259 4.558 -25.973 1.00 93.81 107 PRO A CA 1
ATOM 814 C C . PRO A 1 107 ? 5.903 3.298 -25.174 1.00 93.81 107 PRO A C 1
ATOM 816 O O . PRO A 1 107 ? 4.764 3.152 -24.740 1.00 93.81 107 PRO A O 1
ATOM 819 N N . GLU A 1 108 ? 6.865 2.402 -24.943 1.00 91.88 108 GLU A N 1
ATOM 820 C CA . GLU A 1 108 ? 6.667 1.191 -24.137 1.00 91.88 108 GLU A CA 1
ATOM 821 C C . GLU A 1 108 ? 6.412 1.554 -22.670 1.00 91.88 108 GLU A C 1
ATOM 823 O O . GLU A 1 108 ? 5.473 1.059 -22.047 1.00 91.88 108 GLU A O 1
ATOM 828 N N . ARG A 1 109 ? 7.197 2.488 -22.124 1.00 92.06 109 ARG A N 1
ATOM 829 C CA . ARG A 1 109 ? 7.025 2.971 -20.746 1.00 92.06 109 ARG A CA 1
ATOM 830 C C . ARG A 1 109 ? 5.720 3.734 -20.574 1.00 92.06 109 ARG A C 1
ATOM 832 O O . ARG A 1 109 ? 5.042 3.558 -19.563 1.00 92.06 109 ARG A O 1
ATOM 839 N N . LEU A 1 110 ? 5.322 4.516 -21.573 1.00 93.81 110 LEU A N 1
ATOM 840 C CA . LEU A 1 110 ? 4.027 5.187 -21.580 1.00 93.81 110 LEU A CA 1
ATOM 841 C C . LEU A 1 110 ? 2.863 4.185 -21.661 1.00 93.81 110 LEU A C 1
ATOM 843 O O . LEU A 1 110 ? 1.865 4.352 -20.962 1.00 93.81 110 LEU A O 1
ATOM 847 N N . TRP A 1 111 ? 2.997 3.113 -22.449 1.00 95.06 111 TRP A N 1
ATOM 848 C CA . TRP A 1 111 ? 2.016 2.024 -22.479 1.00 95.06 111 TRP A CA 1
ATOM 849 C C . TRP A 1 111 ? 1.901 1.336 -21.116 1.00 95.06 111 TRP A C 1
ATOM 851 O O . TRP A 1 111 ? 0.793 1.145 -20.619 1.00 95.06 111 TRP A O 1
ATOM 861 N N . GLN A 1 112 ? 3.027 1.048 -20.462 1.00 95.88 112 GLN A N 1
ATOM 862 C CA . GLN A 1 112 ? 3.044 0.509 -19.104 1.00 95.88 112 GLN A CA 1
ATOM 863 C C . GLN A 1 112 ? 2.310 1.436 -18.114 1.00 95.88 112 GLN A C 1
ATOM 865 O O . GLN A 1 112 ? 1.540 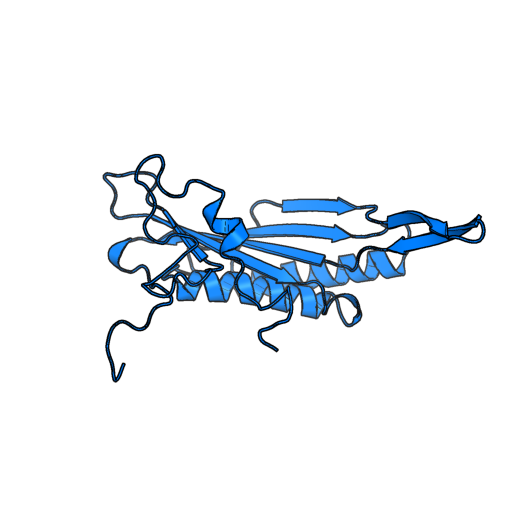0.952 -17.281 1.00 95.88 112 GLN A O 1
ATOM 870 N N . LEU A 1 113 ? 2.516 2.756 -18.204 1.00 96.12 113 LEU A N 1
ATOM 871 C CA . LEU A 1 113 ? 1.827 3.736 -17.355 1.00 96.12 113 LEU A CA 1
ATOM 872 C C . LEU A 1 113 ? 0.316 3.722 -17.611 1.00 96.12 113 LEU A C 1
ATOM 874 O O . LEU A 1 113 ? -0.470 3.664 -16.667 1.00 96.12 113 LEU A O 1
ATOM 878 N N . LYS A 1 114 ? -0.090 3.701 -18.886 1.00 96.56 114 LYS A N 1
ATOM 879 C CA . LYS A 1 114 ? -1.496 3.582 -19.283 1.00 96.56 114 LYS A CA 1
ATOM 880 C C . LYS A 1 114 ? -2.136 2.324 -18.691 1.00 96.56 114 LYS A C 1
ATOM 882 O O . LYS A 1 114 ? -3.207 2.420 -18.108 1.00 96.56 114 LYS A O 1
ATOM 887 N N . ARG A 1 115 ? -1.469 1.170 -18.780 1.00 97.94 115 ARG A N 1
ATOM 888 C CA . ARG A 1 115 ? -1.941 -0.104 -18.207 1.00 97.94 115 ARG A CA 1
ATOM 889 C C . ARG A 1 115 ? -2.139 -0.025 -16.689 1.00 97.94 115 ARG A C 1
ATOM 891 O O . ARG A 1 115 ? -3.127 -0.542 -16.179 1.00 97.94 115 ARG A O 1
ATOM 898 N N . ALA A 1 116 ? -1.241 0.646 -15.967 1.00 98.06 116 ALA A N 1
ATOM 899 C CA . ALA A 1 116 ? -1.405 0.865 -14.530 1.00 98.06 116 ALA A CA 1
ATOM 900 C C . ALA A 1 116 ? -2.592 1.797 -14.217 1.00 98.06 116 ALA A C 1
ATOM 902 O O . ALA A 1 116 ? -3.368 1.516 -13.308 1.00 98.06 116 ALA A O 1
ATOM 903 N N . ALA A 1 117 ? -2.776 2.870 -14.994 1.00 98.06 117 ALA A N 1
ATOM 904 C CA . ALA A 1 117 ? -3.914 3.778 -14.847 1.00 98.06 117 ALA A CA 1
ATOM 905 C C . ALA A 1 117 ? -5.262 3.106 -15.184 1.00 98.06 117 ALA A C 1
ATOM 907 O O . ALA A 1 117 ? -6.254 3.357 -14.501 1.00 98.06 117 ALA A O 1
ATOM 908 N N . GLU A 1 118 ? -5.292 2.217 -16.185 1.00 98.62 118 GLU A N 1
ATOM 909 C CA . GLU A 1 118 ? -6.448 1.360 -16.497 1.00 98.62 118 GLU A CA 1
ATOM 910 C C . GLU A 1 118 ? -6.840 0.512 -15.276 1.00 98.62 118 GLU A C 1
ATOM 912 O O . GLU A 1 118 ? -7.999 0.530 -14.869 1.00 98.62 118 GLU A O 1
ATOM 917 N N . ALA A 1 119 ? -5.875 -0.141 -14.616 1.00 98.56 119 ALA A N 1
ATOM 918 C CA . ALA A 1 119 ? -6.145 -0.907 -13.397 1.00 98.56 119 ALA A CA 1
ATOM 919 C C . ALA A 1 119 ? -6.687 -0.032 -12.257 1.00 98.56 119 ALA A C 1
ATOM 921 O O . ALA A 1 119 ? -7.608 -0.449 -11.555 1.00 98.56 119 ALA A O 1
ATOM 922 N N . CYS A 1 120 ? -6.152 1.182 -12.076 1.00 98.56 120 CYS A N 1
ATOM 923 C CA . CYS A 1 120 ? -6.687 2.131 -11.098 1.00 98.56 120 CYS A CA 1
ATOM 924 C C . CYS A 1 120 ? -8.162 2.440 -11.366 1.00 98.56 120 CYS A C 1
ATOM 926 O O . CYS A 1 120 ? -8.966 2.395 -10.437 1.00 98.56 120 CYS A O 1
ATOM 928 N N . TYR A 1 121 ? -8.535 2.703 -12.619 1.00 98.62 121 TYR A N 1
ATOM 929 C CA . TYR A 1 121 ? -9.926 2.954 -12.992 1.00 98.62 121 TYR A CA 1
ATOM 930 C C . TYR A 1 121 ? -10.825 1.732 -12.740 1.00 98.62 121 TYR A C 1
ATOM 932 O O . TYR A 1 121 ? -11.848 1.846 -12.057 1.00 98.62 121 TYR A O 1
ATOM 940 N N . ASP A 1 122 ? -10.432 0.558 -13.232 1.00 98.69 122 ASP A N 1
ATOM 941 C CA . ASP A 1 122 ? -11.233 -0.666 -13.126 1.00 98.69 122 ASP A CA 1
ATOM 942 C C . ASP A 1 122 ? -11.447 -1.074 -11.661 1.00 98.69 122 ASP A C 1
ATOM 944 O O . ASP A 1 122 ? -12.555 -1.425 -11.254 1.00 98.69 122 ASP A O 1
ATOM 948 N N . PHE A 1 123 ? -10.414 -0.965 -10.822 1.00 98.31 123 PHE A N 1
ATOM 949 C CA . PHE A 1 123 ? -10.518 -1.324 -9.409 1.00 98.31 123 PHE A CA 1
ATOM 950 C C . PHE A 1 123 ? -11.251 -0.255 -8.592 1.00 98.31 123 PHE A C 1
ATOM 952 O O . PHE A 1 123 ? -12.071 -0.609 -7.747 1.00 98.31 123 PHE A O 1
ATOM 959 N N . ALA A 1 124 ? -11.031 1.039 -8.850 1.00 97.62 124 ALA A N 1
ATOM 960 C CA . ALA A 1 124 ? -11.790 2.108 -8.195 1.00 97.62 124 ALA A CA 1
ATOM 961 C C . ALA A 1 124 ? -13.294 1.976 -8.457 1.00 97.62 124 ALA A C 1
ATOM 963 O O . ALA A 1 124 ? -14.107 2.075 -7.535 1.00 97.62 124 ALA A O 1
ATOM 964 N N . THR A 1 125 ? -13.671 1.705 -9.708 1.00 98.00 125 THR A N 1
ATOM 965 C CA . THR A 1 125 ? -15.074 1.520 -10.094 1.00 98.00 125 THR A CA 1
ATOM 966 C C . THR A 1 125 ? -15.660 0.233 -9.511 1.00 98.00 125 THR A C 1
ATOM 968 O O . THR A 1 125 ? -16.762 0.275 -8.958 1.00 98.00 125 THR A O 1
ATOM 971 N N . ALA A 1 126 ? -14.920 -0.881 -9.537 1.00 97.69 126 ALA A N 1
ATOM 972 C CA . ALA A 1 126 ? -15.359 -2.153 -8.960 1.00 97.69 126 ALA A CA 1
ATOM 973 C C . ALA A 1 126 ? -15.562 -2.078 -7.437 1.00 97.69 126 ALA A C 1
ATOM 975 O O . ALA A 1 126 ? -16.595 -2.517 -6.927 1.00 97.69 126 ALA A O 1
ATOM 976 N N . PHE A 1 127 ? -14.612 -1.482 -6.709 1.00 96.44 127 PHE A N 1
ATOM 977 C CA . PHE A 1 127 ? -14.695 -1.295 -5.256 1.00 96.44 127 PHE A CA 1
ATOM 978 C C . PHE A 1 127 ? -15.541 -0.086 -4.841 1.00 96.44 127 PHE A C 1
ATOM 980 O O . PHE A 1 127 ? -15.762 0.115 -3.648 1.00 96.44 127 PHE A O 1
ATOM 987 N N . LYS A 1 128 ? -16.040 0.703 -5.804 1.00 96.81 128 LYS A N 1
ATOM 988 C CA . LYS A 1 128 ? -16.810 1.937 -5.580 1.00 96.81 128 LYS A CA 1
ATOM 989 C C . LYS A 1 128 ? -16.088 2.921 -4.656 1.00 96.81 128 LYS A C 1
ATOM 991 O O . LYS A 1 128 ? -16.709 3.563 -3.812 1.00 96.81 128 LYS A O 1
ATOM 996 N N . THR A 1 129 ? -14.775 3.036 -4.827 1.00 96.81 129 THR A N 1
ATOM 997 C CA . THR A 1 129 ? -13.919 3.909 -4.023 1.00 96.81 129 THR A CA 1
ATOM 998 C C . THR A 1 129 ? -13.225 4.938 -4.917 1.00 96.81 129 THR A C 1
ATOM 1000 O O . THR A 1 129 ? -12.672 4.571 -5.955 1.00 96.81 129 THR A O 1
ATOM 1003 N N . PRO A 1 130 ? -13.274 6.236 -4.579 1.00 97.50 130 PRO A N 1
ATOM 1004 C CA . PRO A 1 130 ? -12.647 7.267 -5.390 1.00 97.50 130 PRO A CA 1
ATOM 1005 C C . PRO A 1 130 ? -11.146 7.372 -5.108 1.00 97.50 130 PRO A C 1
ATOM 1007 O O . PRO A 1 130 ? -10.709 7.261 -3.962 1.00 97.50 130 PRO A O 1
ATOM 1010 N N . PHE A 1 131 ? -10.377 7.716 -6.139 1.00 98.25 131 PHE A N 1
ATOM 1011 C CA . PHE A 1 131 ? -9.077 8.357 -5.958 1.00 98.25 131 PHE A CA 1
ATOM 1012 C C . PHE A 1 131 ? -9.296 9.847 -5.683 1.00 98.25 131 PHE A C 1
ATOM 1014 O O . PHE A 1 131 ? -9.914 10.537 -6.492 1.00 98.25 131 PHE A O 1
ATOM 1021 N N . ILE A 1 132 ? -8.841 10.338 -4.529 1.00 97.94 132 ILE A N 1
ATOM 1022 C CA . ILE A 1 132 ? -9.092 11.727 -4.089 1.00 97.94 132 ILE A CA 1
ATOM 1023 C C . ILE A 1 132 ? -7.853 12.623 -4.151 1.00 97.94 132 ILE A C 1
ATOM 1025 O O . ILE A 1 132 ? -7.955 13.832 -3.958 1.00 97.94 132 ILE A O 1
ATOM 1029 N N . SER A 1 133 ? -6.678 12.038 -4.364 1.00 97.69 133 SER A N 1
ATOM 1030 C CA . SER A 1 133 ? -5.401 12.738 -4.468 1.00 97.69 133 SER A CA 1
ATOM 1031 C C . SER A 1 133 ? -4.368 11.805 -5.086 1.00 97.69 133 SER A C 1
ATOM 1033 O O . SER A 1 133 ? -4.498 10.589 -4.980 1.00 97.69 133 SER A O 1
ATOM 1035 N N . GLY A 1 134 ? -3.327 12.370 -5.683 1.00 96.12 134 GLY A N 1
ATOM 1036 C CA . GLY A 1 134 ? -2.229 11.588 -6.218 1.00 96.12 134 GLY A CA 1
ATOM 1037 C C . GLY A 1 134 ? -1.029 12.439 -6.604 1.00 96.12 134 GLY A C 1
ATOM 1038 O O . GLY A 1 134 ? -1.037 13.667 -6.461 1.00 96.12 134 GLY A O 1
ATOM 1039 N N . LYS A 1 135 ? 0.030 11.774 -7.061 1.00 96.12 135 LYS A N 1
ATOM 1040 C CA . LYS A 1 135 ? 1.234 12.403 -7.614 1.00 96.12 135 LYS A CA 1
ATOM 1041 C C . LYS A 1 135 ? 1.931 11.458 -8.583 1.00 96.12 135 LYS A C 1
ATOM 1043 O O . LYS A 1 135 ? 1.999 10.255 -8.353 1.00 96.12 135 LYS A O 1
ATOM 1048 N N . ASP A 1 136 ? 2.572 12.031 -9.587 1.00 94.06 136 ASP A N 1
ATOM 1049 C CA . ASP A 1 136 ? 3.540 11.355 -10.433 1.00 94.06 136 ASP A CA 1
ATOM 1050 C C . ASP A 1 136 ? 4.977 11.842 -10.165 1.00 94.06 136 ASP A C 1
ATOM 1052 O O . ASP A 1 136 ? 5.242 13.001 -9.836 1.00 94.06 136 ASP A O 1
ATOM 1056 N N . SER A 1 137 ? 5.922 10.911 -10.273 1.00 92.50 137 SER A N 1
ATOM 1057 C CA . SER A 1 137 ? 7.358 11.165 -10.353 1.00 92.50 137 SER A CA 1
ATOM 1058 C C . SER A 1 137 ? 7.871 10.511 -11.626 1.00 92.50 137 SER A C 1
ATOM 1060 O O . SER A 1 137 ? 8.150 9.309 -11.650 1.00 92.50 137 SER A O 1
ATOM 1062 N N . MET A 1 138 ? 7.950 11.311 -12.684 1.00 90.94 138 MET A N 1
ATOM 1063 C CA . MET A 1 138 ? 8.457 10.909 -13.994 1.00 90.94 138 MET A CA 1
ATOM 1064 C C . MET A 1 138 ? 9.965 11.162 -14.108 1.00 90.94 138 MET A C 1
ATOM 1066 O O . MET A 1 138 ? 10.541 11.930 -13.340 1.00 90.94 138 MET A O 1
ATOM 1070 N N . PHE A 1 139 ? 10.593 10.560 -15.120 1.00 88.69 139 PHE A N 1
ATOM 1071 C CA . PHE A 1 139 ? 12.022 10.710 -15.425 1.00 88.69 139 PHE A CA 1
ATOM 1072 C C . PHE A 1 139 ? 12.977 10.067 -14.409 1.00 88.69 139 PHE A C 1
ATOM 1074 O O . PHE A 1 139 ? 14.127 10.488 -14.283 1.00 88.69 139 PHE A O 1
ATOM 1081 N N . ASN A 1 140 ? 12.542 8.989 -13.745 1.00 86.75 140 ASN A N 1
ATOM 1082 C CA . ASN A 1 140 ? 13.351 8.214 -12.797 1.00 86.75 140 ASN A CA 1
ATOM 1083 C C . ASN A 1 140 ? 14.388 7.313 -13.504 1.00 86.75 140 ASN A C 1
ATOM 1085 O O . ASN A 1 140 ? 14.416 6.100 -13.306 1.00 86.75 140 ASN A O 1
ATOM 1089 N N . ASN A 1 141 ? 15.230 7.894 -14.356 1.00 87.00 141 ASN A N 1
ATOM 1090 C CA . ASN A 1 141 ? 16.373 7.220 -14.965 1.00 87.00 141 ASN A CA 1
ATOM 1091 C C . ASN A 1 141 ? 17.663 7.742 -14.343 1.00 87.00 141 ASN A C 1
ATOM 1093 O O . ASN A 1 141 ? 17.910 8.949 -14.343 1.00 87.00 141 ASN A O 1
ATOM 1097 N N . PHE A 1 142 ? 18.540 6.840 -13.924 1.00 89.88 142 PHE A N 1
ATOM 1098 C CA . PHE A 1 142 ? 19.939 7.196 -13.741 1.00 89.88 142 PHE A CA 1
ATOM 1099 C C . PHE A 1 142 ? 20.619 7.271 -15.111 1.00 89.88 142 PHE A C 1
ATOM 1101 O O . PHE A 1 142 ? 20.435 6.381 -15.941 1.00 89.88 142 PHE A O 1
ATOM 1108 N N . LYS A 1 143 ? 21.407 8.324 -15.344 1.00 91.19 143 LYS A N 1
ATOM 1109 C CA . LYS A 1 143 ? 22.275 8.475 -16.518 1.00 91.19 143 LYS A CA 1
ATOM 1110 C C . LYS A 1 143 ? 23.681 8.788 -16.023 1.00 91.19 143 LYS A C 1
ATOM 1112 O O . LYS A 1 143 ? 23.869 9.785 -15.330 1.00 91.19 143 LYS A O 1
ATOM 1117 N N . GLY A 1 144 ? 24.650 7.956 -16.375 1.00 93.19 144 GLY A N 1
ATOM 1118 C CA . GLY A 1 144 ? 26.027 8.103 -15.918 1.00 93.19 144 GLY A CA 1
ATOM 1119 C C . GLY A 1 144 ? 27.004 7.349 -16.803 1.00 93.19 144 GLY A C 1
ATOM 1120 O O . GLY A 1 144 ? 26.701 7.066 -17.962 1.00 93.19 144 GLY A O 1
ATOM 1121 N N . TYR A 1 145 ? 28.164 7.038 -16.237 1.00 96.19 145 TYR A N 1
ATOM 1122 C CA . TYR A 1 145 ? 29.204 6.250 -16.881 1.00 96.19 145 TYR A CA 1
ATOM 1123 C C . TYR 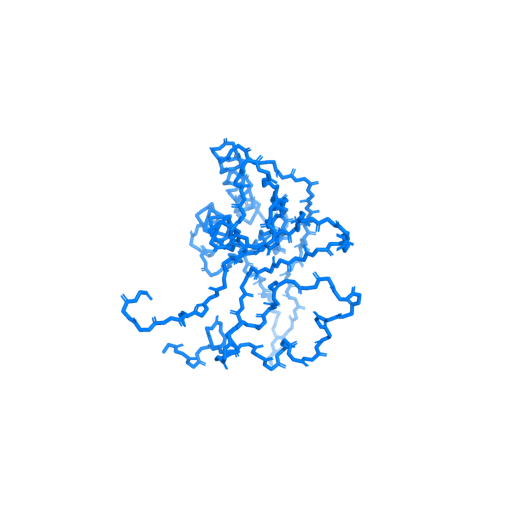A 1 145 ? 29.604 5.090 -15.966 1.00 96.19 145 TYR A C 1
ATOM 1125 O O . TYR A 1 145 ? 29.541 5.239 -14.743 1.00 96.19 145 TYR A O 1
ATOM 1133 N N . ASP A 1 146 ? 29.965 3.948 -16.541 1.00 94.75 146 ASP A N 1
ATOM 1134 C CA . ASP A 1 146 ? 30.534 2.826 -15.793 1.00 94.75 146 ASP A CA 1
ATOM 1135 C C . ASP A 1 146 ? 32.034 3.019 -15.501 1.00 94.75 146 ASP A C 1
ATOM 1137 O O . ASP 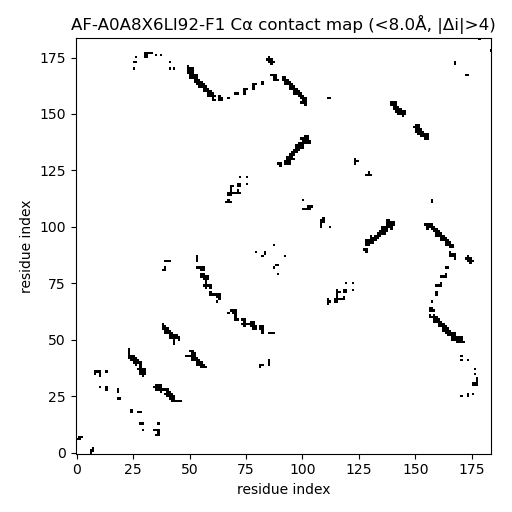A 1 146 ? 32.620 4.068 -15.780 1.00 94.75 146 ASP A O 1
ATOM 1141 N N . GLU A 1 147 ? 32.664 1.996 -14.920 1.00 94.69 147 GLU A N 1
ATOM 1142 C CA . GLU A 1 147 ? 34.096 1.988 -14.592 1.00 94.69 147 GLU A CA 1
ATOM 1143 C C . GLU A 1 147 ? 35.023 2.111 -15.813 1.00 94.69 147 GLU A C 1
ATOM 1145 O O . GLU A 1 147 ? 36.172 2.524 -15.663 1.00 94.69 147 GLU A O 1
ATOM 1150 N N . ASN A 1 148 ? 34.524 1.814 -17.017 1.00 96.06 148 ASN A N 1
ATOM 1151 C CA . ASN A 1 148 ? 35.263 1.921 -18.273 1.00 96.06 148 ASN A CA 1
ATOM 1152 C C . ASN A 1 148 ? 35.018 3.263 -18.984 1.00 96.06 148 ASN A C 1
ATOM 1154 O O . ASN A 1 148 ? 35.599 3.516 -20.037 1.00 96.06 148 ASN A O 1
ATOM 1158 N N . GLY A 1 149 ? 34.182 4.1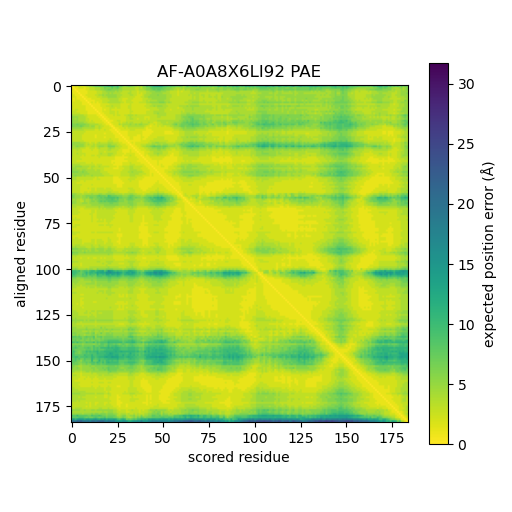37 -18.412 1.00 94.50 149 GLY A N 1
ATOM 1159 C CA . GLY A 1 149 ? 33.791 5.401 -19.029 1.00 94.50 149 GLY A CA 1
ATOM 1160 C C . GLY A 1 149 ? 32.695 5.259 -20.088 1.00 94.50 149 GLY A C 1
ATOM 1161 O O . GLY A 1 149 ? 32.455 6.211 -20.831 1.00 94.50 149 GLY A O 1
ATOM 1162 N N . GLU A 1 150 ? 32.005 4.117 -20.153 1.00 95.81 150 GLU A N 1
ATOM 1163 C CA . GLU A 1 150 ? 30.902 3.890 -21.088 1.00 95.81 150 GLU A CA 1
ATOM 1164 C C . GLU A 1 150 ? 29.585 4.410 -20.524 1.00 95.81 150 GLU A C 1
ATOM 1166 O O . GLU A 1 150 ? 29.296 4.283 -19.335 1.00 95.81 150 GLU A O 1
ATOM 1171 N N . LYS A 1 151 ? 28.754 5.013 -21.381 1.00 95.25 151 LYS A N 1
ATOM 1172 C CA . LYS A 1 151 ? 27.466 5.578 -20.953 1.00 95.25 151 LYS A CA 1
ATOM 1173 C C . LYS A 1 151 ? 26.528 4.473 -20.477 1.00 95.25 151 LYS A C 1
ATOM 1175 O O . LYS A 1 151 ? 26.188 3.572 -21.238 1.00 95.25 151 LYS A O 1
ATOM 1180 N N . VAL A 1 152 ? 25.999 4.630 -19.268 1.00 93.44 152 VAL A N 1
ATOM 1181 C CA . VAL A 1 152 ? 24.998 3.738 -18.682 1.00 93.44 152 VAL A CA 1
ATOM 1182 C C . VAL A 1 152 ? 23.712 4.502 -18.394 1.00 93.44 152 VAL A C 1
ATOM 1184 O O . VAL A 1 152 ? 23.723 5.627 -17.886 1.00 93.44 152 VAL A O 1
ATOM 1187 N N . MET A 1 153 ? 22.585 3.859 -18.699 1.00 88.56 153 MET A N 1
ATOM 1188 C CA . MET A 1 153 ? 21.257 4.301 -18.298 1.00 88.56 153 MET A CA 1
ATOM 1189 C C . MET A 1 153 ? 20.567 3.180 -17.524 1.00 88.56 153 MET A C 1
ATOM 1191 O O . MET A 1 153 ? 20.421 2.076 -18.042 1.00 88.56 153 MET A O 1
ATOM 1195 N N . ILE A 1 154 ? 20.162 3.461 -16.285 1.00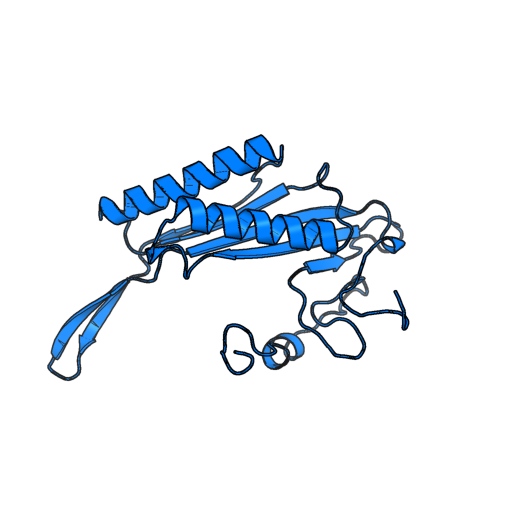 89.56 154 ILE A N 1
ATOM 1196 C CA . ILE A 1 154 ? 19.456 2.502 -15.426 1.00 89.56 154 ILE A CA 1
ATOM 1197 C C . ILE A 1 154 ? 18.057 3.062 -15.167 1.00 89.56 154 ILE A C 1
ATOM 1199 O O . ILE A 1 154 ? 17.933 4.052 -14.434 1.00 89.56 154 ILE A O 1
ATOM 1203 N N . PRO A 1 155 ? 17.005 2.481 -15.770 1.00 88.75 155 PRO A N 1
ATOM 1204 C CA . PRO A 1 155 ? 15.642 2.897 -15.495 1.00 88.75 155 PRO A CA 1
ATOM 1205 C C . PRO A 1 155 ? 15.199 2.373 -14.131 1.00 88.75 155 PRO A C 1
ATOM 1207 O O . PRO A 1 155 ? 15.411 1.204 -13.805 1.00 88.75 155 PRO A O 1
ATOM 1210 N N . ALA A 1 156 ? 14.540 3.217 -13.339 1.00 88.88 156 ALA A N 1
ATOM 1211 C CA . ALA A 1 156 ? 13.785 2.721 -12.200 1.00 88.88 156 ALA A CA 1
ATOM 1212 C C . ALA A 1 156 ? 12.654 1.804 -12.700 1.00 88.88 156 ALA A C 1
ATOM 1214 O O . ALA A 1 156 ? 12.013 2.121 -13.711 1.00 88.88 156 ALA A O 1
ATOM 1215 N N . PRO A 1 157 ? 12.375 0.690 -12.005 1.00 91.19 157 PRO A N 1
ATOM 1216 C CA . PRO A 1 157 ? 11.250 -0.154 -12.363 1.00 91.19 157 PRO A CA 1
ATOM 1217 C C . PRO A 1 157 ? 9.938 0.636 -12.220 1.00 91.19 157 PRO A C 1
ATOM 1219 O O . PRO A 1 157 ? 9.804 1.430 -11.277 1.00 91.19 157 PRO A O 1
ATOM 1222 N N . PRO A 1 158 ? 8.955 0.402 -13.109 1.00 94.62 158 PRO A N 1
ATOM 1223 C CA . PRO A 1 158 ? 7.583 0.838 -12.900 1.00 94.62 158 PRO A CA 1
ATOM 1224 C C . PRO A 1 158 ? 7.136 0.542 -11.472 1.00 94.62 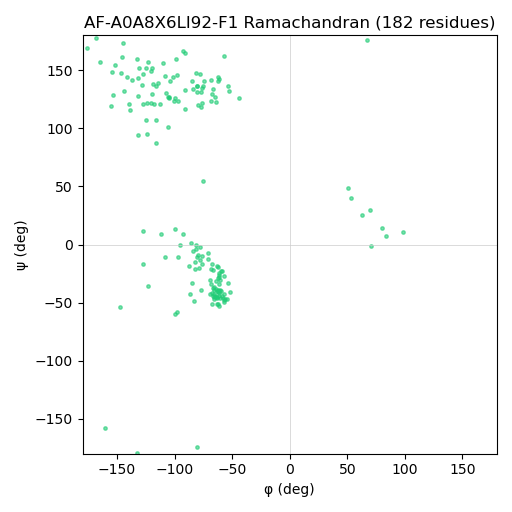158 PRO A C 1
ATOM 1226 O O . PRO A 1 158 ? 7.270 -0.587 -10.993 1.00 94.62 158 PRO A O 1
ATOM 1229 N N . SER A 1 159 ? 6.654 1.558 -10.767 1.00 95.88 159 SER A N 1
ATOM 1230 C CA . SER A 1 159 ? 6.184 1.369 -9.402 1.00 95.88 159 SER A CA 1
ATOM 1231 C C . SER A 1 159 ? 5.017 2.276 -9.059 1.00 95.88 159 SER A C 1
ATOM 1233 O O . SER A 1 159 ? 4.889 3.390 -9.569 1.00 95.88 159 SER A O 1
ATOM 1235 N N . LEU A 1 160 ? 4.144 1.754 -8.204 1.00 97.75 160 LEU A N 1
ATOM 1236 C CA . LEU A 1 160 ? 2.932 2.417 -7.758 1.00 97.75 160 LEU A CA 1
ATOM 1237 C C . LEU A 1 160 ? 2.743 2.164 -6.266 1.00 97.75 160 LEU A C 1
ATOM 1239 O O . LEU A 1 160 ? 2.636 1.016 -5.825 1.00 97.75 160 LEU A O 1
ATOM 1243 N N . LEU A 1 161 ? 2.699 3.247 -5.498 1.00 98.12 161 LEU A N 1
ATOM 1244 C CA . LEU A 1 161 ? 2.248 3.227 -4.114 1.00 98.12 161 LEU A CA 1
ATOM 1245 C C . LEU A 1 161 ? 0.781 3.655 -4.083 1.00 98.12 161 LEU A C 1
ATOM 1247 O O . LEU A 1 161 ? 0.443 4.742 -4.543 1.00 98.12 161 LEU A O 1
ATOM 1251 N N . ILE A 1 162 ? -0.070 2.803 -3.524 1.00 98.62 162 ILE A N 1
ATOM 1252 C CA . ILE A 1 162 ? -1.461 3.124 -3.226 1.00 98.62 162 ILE A CA 1
ATOM 1253 C C . ILE A 1 162 ? -1.579 3.349 -1.731 1.00 98.62 162 ILE A C 1
ATOM 1255 O O . ILE A 1 162 ? -1.196 2.482 -0.944 1.00 98.62 162 ILE A O 1
ATOM 1259 N N . SER A 1 163 ? -2.134 4.491 -1.344 1.00 98.62 163 SER A N 1
ATOM 1260 C CA . SER A 1 163 ? -2.566 4.727 0.033 1.00 98.62 163 SER A CA 1
ATOM 1261 C C . SER A 1 163 ? -4.082 4.620 0.115 1.00 98.62 163 SER A C 1
ATOM 1263 O O . SER A 1 163 ? -4.793 5.089 -0.767 1.00 98.62 163 SER A O 1
ATOM 1265 N N . ALA A 1 164 ? -4.574 4.021 1.188 1.00 98.56 164 ALA A N 1
ATOM 1266 C CA . ALA A 1 164 ? -5.989 3.914 1.504 1.00 98.56 164 ALA A CA 1
ATOM 1267 C C . ALA A 1 164 ? -6.269 4.685 2.795 1.00 98.56 164 ALA A C 1
ATOM 1269 O O . ALA A 1 164 ? -5.506 4.595 3.760 1.00 98.56 164 ALA A O 1
ATOM 1270 N N . ILE A 1 165 ? -7.353 5.455 2.815 1.00 98.62 165 ILE A N 1
ATOM 1271 C CA . ILE A 1 165 ? -7.764 6.253 3.971 1.00 98.62 165 ILE A CA 1
ATOM 1272 C C . ILE A 1 165 ? -9.280 6.235 4.126 1.00 98.62 165 ILE A C 1
ATOM 1274 O O . ILE A 1 165 ? -10.018 6.264 3.148 1.00 98.62 165 ILE A O 1
ATOM 1278 N N . GLY A 1 166 ? -9.759 6.223 5.365 1.00 98.12 166 GLY A N 1
ATOM 1279 C CA . GLY A 1 166 ? -11.187 6.323 5.638 1.00 98.12 166 GLY A CA 1
ATOM 1280 C C . GLY A 1 166 ? -11.499 6.375 7.125 1.00 98.12 166 GLY A C 1
ATOM 1281 O O . GLY A 1 166 ? -10.638 6.126 7.970 1.00 98.12 166 GLY A O 1
ATOM 1282 N N . VAL A 1 167 ? -12.748 6.699 7.443 1.00 97.62 167 VAL A N 1
ATOM 1283 C CA . VAL A 1 167 ? -13.220 6.833 8.826 1.00 97.62 167 VAL A CA 1
ATOM 1284 C C . VAL A 1 167 ? -13.605 5.466 9.391 1.00 97.62 167 VAL A C 1
ATOM 1286 O O . VAL A 1 167 ? -14.319 4.702 8.745 1.00 97.62 167 VAL A O 1
ATOM 1289 N N . ILE A 1 168 ? -13.163 5.178 10.616 1.00 97.69 168 ILE A N 1
ATOM 1290 C CA . ILE A 1 168 ? -13.713 4.103 11.449 1.00 97.69 168 ILE A CA 1
ATOM 1291 C C . ILE A 1 168 ? -14.673 4.727 12.462 1.00 97.69 168 ILE A C 1
ATOM 1293 O O . ILE A 1 168 ? -14.317 5.670 13.165 1.00 97.69 168 ILE A O 1
ATOM 1297 N N . GLU A 1 169 ? -15.907 4.229 12.512 1.00 95.81 169 GLU A N 1
ATOM 1298 C CA . GLU A 1 169 ? -16.974 4.815 13.338 1.00 95.81 169 GLU A CA 1
ATOM 1299 C C . GLU A 1 169 ? -16.736 4.632 14.842 1.00 95.81 169 GLU A C 1
ATOM 1301 O O . GLU A 1 169 ? -17.124 5.482 15.642 1.00 95.81 169 GLU A O 1
ATOM 1306 N N . ASN A 1 170 ? -16.067 3.541 15.222 1.00 97.06 170 ASN A N 1
ATOM 1307 C CA . ASN A 1 170 ? -15.664 3.279 16.595 1.00 97.06 170 ASN A CA 1
ATOM 1308 C C . ASN A 1 170 ? -14.244 2.705 16.633 1.00 97.06 170 ASN A C 1
ATOM 1310 O O . ASN A 1 170 ? -14.011 1.600 16.147 1.00 97.06 170 ASN A O 1
ATOM 1314 N N . ILE A 1 171 ? -13.310 3.443 17.230 1.00 97.50 171 ILE A N 1
ATOM 1315 C CA . ILE A 1 171 ? -11.905 3.043 17.381 1.00 97.50 171 ILE A CA 1
ATOM 1316 C C . ILE A 1 171 ? -11.712 1.743 18.172 1.00 97.50 171 ILE A C 1
ATOM 1318 O O . ILE A 1 171 ? -10.714 1.065 17.958 1.00 97.50 171 ILE A O 1
ATOM 1322 N N . GLU A 1 172 ? -12.670 1.357 19.017 1.00 96.69 172 GLU A N 1
ATOM 1323 C CA . GLU A 1 172 ? -12.637 0.085 19.757 1.00 96.69 172 GLU A CA 1
ATOM 1324 C C . GLU A 1 172 ? -12.778 -1.140 18.834 1.00 96.69 172 GLU A C 1
ATOM 1326 O O . GLU A 1 172 ? -12.434 -2.253 19.218 1.00 96.69 172 GLU A O 1
ATOM 1331 N N . ASN A 1 173 ? -13.241 -0.944 17.593 1.00 96.31 173 ASN A N 1
ATOM 1332 C CA . ASN A 1 173 ? -13.316 -2.001 16.583 1.00 96.31 173 ASN A CA 1
ATOM 1333 C C . ASN A 1 173 ? -12.003 -2.172 15.799 1.00 96.31 173 ASN A C 1
ATOM 1335 O O . ASN A 1 173 ? -11.953 -2.976 14.867 1.00 96.31 173 ASN A O 1
ATOM 1339 N N . ALA A 1 174 ? -10.957 -1.400 16.112 1.00 97.44 174 ALA A N 1
ATOM 1340 C CA . ALA A 1 174 ? -9.679 -1.508 15.425 1.00 97.44 174 ALA A CA 1
ATOM 1341 C C . ALA A 1 174 ? -9.005 -2.856 15.733 1.00 97.44 174 ALA A C 1
ATOM 1343 O O . ALA A 1 174 ? -8.828 -3.236 16.892 1.00 97.44 174 ALA A O 1
ATOM 1344 N N . VAL A 1 175 ? -8.585 -3.568 14.688 1.00 95.94 175 VAL A N 1
ATOM 1345 C CA . VAL A 1 175 ? -7.986 -4.905 14.809 1.00 95.94 175 VAL A CA 1
ATOM 1346 C C . VAL A 1 175 ? -6.477 -4.817 14.594 1.00 95.94 175 VAL A C 1
ATOM 1348 O O . VAL A 1 175 ? -6.005 -4.283 13.593 1.00 95.94 175 VAL A O 1
ATOM 1351 N N . SER A 1 176 ? -5.711 -5.328 15.559 1.00 95.31 176 SER A N 1
ATOM 1352 C CA . SER A 1 176 ? -4.242 -5.364 15.515 1.00 95.31 176 SER A CA 1
ATOM 1353 C C . SER A 1 176 ? -3.718 -6.723 15.061 1.00 95.31 176 SER A C 1
ATOM 1355 O O . SER A 1 176 ? -4.414 -7.730 15.154 1.00 95.31 176 SER A O 1
ATOM 1357 N N . LEU A 1 177 ? -2.470 -6.747 14.589 1.00 93.75 177 LEU A N 1
ATOM 1358 C CA . LEU A 1 177 ? -1.827 -7.939 14.026 1.00 93.75 177 LEU A CA 1
ATOM 1359 C C . LEU A 1 177 ? -1.570 -9.072 15.032 1.00 93.75 177 LEU A C 1
ATOM 1361 O O . LEU A 1 177 ? -1.341 -10.207 14.620 1.00 93.75 177 LEU A O 1
ATOM 1365 N N . ASP A 1 178 ? -1.510 -8.785 16.333 1.00 91.06 178 ASP A N 1
ATOM 1366 C CA . ASP A 1 178 ? -1.118 -9.780 17.327 1.00 91.06 178 ASP A CA 1
ATOM 1367 C C . ASP A 1 178 ? -2.253 -10.726 17.723 1.00 91.06 178 ASP A C 1
ATOM 1369 O O . ASP A 1 178 ? -3.373 -10.313 18.022 1.00 91.06 178 ASP A O 1
ATOM 1373 N N . VAL A 1 179 ? -1.907 -12.011 17.803 1.00 90.00 179 VAL A N 1
ATOM 1374 C CA . VAL A 1 179 ? -2.773 -13.061 18.343 1.00 90.00 179 VAL A CA 1
ATOM 1375 C C . VAL A 1 179 ? -3.020 -12.784 19.826 1.00 90.00 179 VAL A C 1
ATOM 1377 O O . VAL A 1 179 ? -2.077 -12.678 20.614 1.00 90.00 179 VAL A O 1
ATOM 1380 N N . LYS A 1 180 ? -4.295 -12.656 20.206 1.00 89.00 180 LYS A N 1
ATOM 1381 C CA . LYS A 1 180 ? -4.694 -12.198 21.547 1.00 89.00 180 LYS A CA 1
ATOM 1382 C C . LYS A 1 180 ? -4.728 -13.314 22.581 1.00 89.00 180 LYS A C 1
ATOM 1384 O O . LYS A 1 180 ? -4.419 -13.066 23.746 1.00 89.00 180 LYS A O 1
ATOM 1389 N N . MET A 1 181 ? -5.078 -14.530 22.171 1.00 89.94 181 MET A N 1
ATOM 1390 C CA . MET A 1 181 ? -5.120 -15.694 23.051 1.00 89.94 181 MET A CA 1
ATOM 1391 C C . MET A 1 181 ? -4.862 -16.994 22.275 1.00 89.94 181 MET A C 1
ATOM 1393 O O . MET A 1 181 ? -5.090 -17.040 21.069 1.00 89.94 181 MET A O 1
ATOM 1397 N N . PRO A 1 182 ? -4.366 -18.056 22.931 1.00 89.94 182 PRO A N 1
ATOM 1398 C CA . PRO A 1 182 ? -4.240 -19.368 22.305 1.00 89.94 182 PRO A CA 1
ATOM 1399 C C . PRO A 1 182 ? -5.601 -19.929 21.874 1.00 89.94 182 PRO A C 1
ATOM 1401 O O . PRO A 1 182 ? -6.577 -19.812 22.611 1.00 89.94 182 PRO A O 1
ATOM 1404 N N . GLY A 1 183 ? -5.641 -20.612 20.728 1.00 87.06 183 GLY A N 1
ATOM 1405 C CA . GLY A 1 183 ? -6.842 -21.307 20.249 1.00 87.06 183 GLY A CA 1
ATOM 1406 C C . GLY A 1 183 ? -7.849 -20.441 19.486 1.00 87.06 183 GLY A C 1
ATOM 1407 O O . GLY A 1 183 ? -8.920 -20.945 19.157 1.00 87.06 183 GLY A O 1
ATOM 1408 N N . THR A 1 184 ? -7.507 -19.186 19.183 1.00 52.44 184 THR A N 1
ATOM 1409 C CA . THR A 1 184 ? -8.301 -18.260 18.356 1.00 52.44 184 THR A CA 1
ATOM 1410 C C . THR A 1 184 ? -7.399 -17.410 17.481 1.00 52.44 184 THR A C 1
ATOM 1412 O O . THR A 1 184 ? -6.446 -16.829 18.053 1.00 52.44 184 THR A O 1
#

Mean predicted aligned error: 3.92 Å

Radius of gyration: 19.07 Å; Cα contacts (8 Å, |Δi|>4): 375; chains: 1; bounding box: 53×36×49 Å